Protein AF-A0A9P1GCB0-F1 (afdb_monomer_lite)

Structure (mmCIF, N/CA/C/O backbone):
data_AF-A0A9P1GCB0-F1
#
_entry.id   AF-A0A9P1GCB0-F1
#
loop_
_atom_site.group_PDB
_atom_site.id
_atom_site.type_symbol
_atom_site.label_atom_id
_atom_site.label_alt_id
_atom_site.label_comp_id
_atom_site.label_asym_id
_atom_site.label_entity_id
_atom_site.label_seq_id
_atom_site.pdbx_PDB_ins_code
_atom_site.Cartn_x
_atom_site.Cartn_y
_atom_site.Cartn_z
_atom_site.occupancy
_atom_site.B_iso_or_equiv
_atom_site.auth_seq_id
_atom_site.auth_comp_id
_atom_site.auth_asym_id
_atom_site.auth_atom_id
_atom_site.pdbx_PDB_model_num
ATOM 1 N N . MET A 1 1 ? 26.411 -19.007 2.432 1.00 37.69 1 MET A N 1
ATOM 2 C CA . MET A 1 1 ? 26.582 -17.543 2.508 1.00 37.69 1 MET A CA 1
ATOM 3 C C . MET A 1 1 ? 25.201 -16.943 2.329 1.00 37.69 1 MET A C 1
ATOM 5 O O . MET A 1 1 ? 24.709 -16.962 1.215 1.00 37.69 1 MET A O 1
ATOM 9 N N . GLY A 1 2 ? 24.524 -16.569 3.416 1.00 42.19 2 GLY A N 1
ATOM 10 C CA . GLY A 1 2 ? 23.229 -15.890 3.336 1.00 42.19 2 GLY A CA 1
ATOM 11 C C . GLY A 1 2 ? 23.499 -14.405 3.192 1.00 42.19 2 GLY A C 1
ATOM 12 O O . GLY A 1 2 ? 23.818 -13.761 4.188 1.00 42.19 2 GLY A O 1
ATOM 13 N N . GLN A 1 3 ? 23.506 -13.898 1.961 1.00 43.88 3 GLN A N 1
ATOM 14 C CA . GLN A 1 3 ? 23.474 -12.455 1.767 1.00 43.88 3 GLN A CA 1
ATOM 15 C C . GLN A 1 3 ? 22.102 -11.966 2.222 1.00 43.88 3 GLN A C 1
ATOM 17 O O . GLN A 1 3 ? 21.088 -12.622 2.002 1.00 43.88 3 GLN A O 1
ATOM 22 N N . ASP A 1 4 ? 22.105 -10.854 2.942 1.00 48.75 4 ASP A N 1
ATOM 23 C CA . ASP A 1 4 ? 20.904 -10.166 3.378 1.00 48.75 4 ASP A CA 1
ATOM 24 C C . ASP A 1 4 ? 20.192 -9.666 2.106 1.00 48.75 4 ASP A C 1
ATOM 26 O O . ASP A 1 4 ? 20.560 -8.632 1.554 1.00 48.75 4 ASP A O 1
ATOM 30 N N . HIS A 1 5 ? 19.255 -10.456 1.561 1.00 55.16 5 HIS A N 1
ATOM 31 C CA . HIS A 1 5 ? 18.498 -10.165 0.325 1.00 55.16 5 HIS A CA 1
ATOM 32 C C . HIS A 1 5 ? 17.429 -9.085 0.559 1.00 55.16 5 HIS A C 1
ATOM 34 O O . HIS A 1 5 ? 16.296 -9.168 0.086 1.00 55.16 5 HIS A O 1
ATOM 40 N N . SER A 1 6 ? 17.781 -8.085 1.359 1.00 74.12 6 SER A N 1
ATOM 41 C CA . SER A 1 6 ? 16.930 -6.963 1.700 1.00 74.12 6 SER A CA 1
ATOM 42 C C . SER A 1 6 ? 16.944 -5.960 0.544 1.00 74.12 6 SER A C 1
ATOM 44 O O . SER A 1 6 ? 18.000 -5.556 0.055 1.00 74.12 6 SER A O 1
ATOM 46 N N . ILE A 1 7 ? 15.761 -5.547 0.088 1.00 83.06 7 ILE A N 1
ATOM 47 C CA . ILE A 1 7 ? 15.629 -4.556 -0.984 1.00 83.06 7 ILE A CA 1
ATOM 48 C C . ILE A 1 7 ? 16.125 -3.201 -0.461 1.00 83.06 7 ILE A C 1
ATOM 50 O O . ILE A 1 7 ? 15.473 -2.546 0.352 1.00 83.06 7 ILE A O 1
ATOM 54 N N . HIS A 1 8 ? 17.290 -2.781 -0.944 1.00 88.25 8 HIS A N 1
ATOM 55 C CA . HIS A 1 8 ? 17.895 -1.481 -0.654 1.00 88.25 8 HIS A CA 1
ATOM 56 C C . HIS A 1 8 ? 17.240 -0.371 -1.484 1.00 88.25 8 HIS A C 1
ATOM 58 O O . HIS A 1 8 ? 17.757 0.018 -2.532 1.00 88.25 8 HIS A O 1
ATOM 64 N N . ILE A 1 9 ? 16.089 0.130 -1.033 1.00 87.75 9 ILE A N 1
ATOM 65 C CA . ILE A 1 9 ? 15.296 1.163 -1.728 1.00 87.75 9 ILE A CA 1
ATOM 66 C C . ILE A 1 9 ? 16.106 2.442 -2.005 1.00 87.75 9 ILE A C 1
ATOM 68 O O . ILE A 1 9 ? 15.840 3.155 -2.971 1.00 87.75 9 ILE A O 1
ATOM 72 N N . GLU A 1 10 ? 17.144 2.725 -1.216 1.00 89.00 10 GLU A N 1
ATOM 73 C CA . GLU A 1 10 ? 18.074 3.836 -1.439 1.00 89.00 10 GLU A CA 1
ATOM 74 C C . GLU A 1 10 ? 18.854 3.747 -2.760 1.00 89.00 10 GLU A C 1
ATOM 76 O O . GLU A 1 10 ? 19.409 4.755 -3.206 1.00 89.00 10 GLU A O 1
ATOM 81 N N . ARG A 1 11 ? 18.895 2.562 -3.383 1.00 89.69 11 ARG A N 1
ATOM 82 C CA . ARG A 1 11 ? 19.520 2.320 -4.690 1.00 89.69 11 ARG A CA 1
ATOM 83 C C . ARG A 1 11 ? 18.559 2.494 -5.868 1.00 89.69 11 ARG A C 1
ATOM 85 O O . ARG A 1 11 ? 19.034 2.524 -6.999 1.00 89.69 11 ARG A O 1
ATOM 92 N N . CYS A 1 12 ? 17.256 2.632 -5.616 1.00 91.94 12 CYS A N 1
ATOM 93 C CA . CYS A 1 12 ? 16.275 2.979 -6.644 1.00 91.94 12 CYS A CA 1
ATOM 94 C C . CYS A 1 12 ? 16.358 4.468 -7.028 1.00 91.94 12 CYS A C 1
ATOM 96 O O . CYS A 1 12 ? 16.965 5.277 -6.314 1.00 91.94 12 CYS A O 1
ATOM 98 N N . SER A 1 13 ? 15.708 4.859 -8.122 1.00 93.69 13 SER A N 1
ATOM 99 C CA . SER A 1 13 ? 15.587 6.247 -8.564 1.00 93.69 13 SER A CA 1
ATOM 100 C C . SER A 1 13 ? 14.917 7.143 -7.516 1.00 93.69 13 SER A C 1
ATOM 102 O O . SER A 1 13 ? 14.171 6.705 -6.636 1.00 93.69 13 SER A O 1
ATOM 104 N N . ARG A 1 14 ? 15.190 8.452 -7.591 1.00 94.38 14 ARG A N 1
ATOM 105 C CA . ARG A 1 14 ? 14.611 9.429 -6.655 1.00 94.38 14 ARG A CA 1
ATOM 106 C C . ARG A 1 14 ? 13.098 9.543 -6.778 1.00 94.38 14 ARG A C 1
ATOM 108 O O . ARG A 1 14 ? 12.448 9.781 -5.763 1.00 94.38 14 ARG A O 1
ATOM 115 N N . ASP A 1 15 ? 12.565 9.393 -7.982 1.00 90.75 15 ASP A N 1
ATOM 116 C CA . ASP A 1 15 ? 11.126 9.475 -8.217 1.00 90.75 15 ASP A CA 1
ATOM 117 C C . ASP A 1 15 ? 10.431 8.238 -7.647 1.00 90.75 15 ASP A C 1
ATOM 119 O O . ASP A 1 15 ? 9.517 8.386 -6.838 1.00 90.75 15 ASP A O 1
ATOM 123 N N . PHE A 1 16 ? 10.990 7.046 -7.875 1.00 93.00 16 PHE A N 1
ATOM 124 C CA . PHE A 1 16 ? 10.525 5.828 -7.216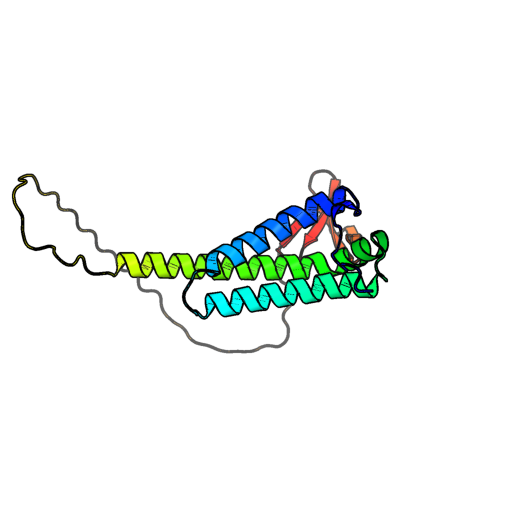 1.00 93.00 16 PHE A CA 1
ATOM 125 C C . PHE A 1 16 ? 10.537 5.946 -5.685 1.00 93.00 16 PHE A C 1
ATOM 127 O O . PHE A 1 16 ? 9.551 5.645 -5.015 1.00 93.00 16 PHE A O 1
ATOM 134 N N . GLN A 1 17 ? 11.634 6.441 -5.097 1.00 92.88 17 GLN A N 1
ATOM 135 C CA . GLN A 1 17 ? 11.729 6.639 -3.644 1.00 92.88 17 GLN A CA 1
ATOM 136 C C . GLN A 1 17 ? 10.621 7.560 -3.103 1.00 92.88 17 GLN A C 1
ATOM 138 O O . GLN A 1 17 ? 10.116 7.330 -1.999 1.00 92.88 17 GLN A O 1
ATOM 143 N N . ARG A 1 18 ? 10.250 8.606 -3.855 1.00 92.62 18 ARG A N 1
ATOM 144 C CA . ARG A 1 18 ? 9.202 9.564 -3.466 1.00 92.62 18 ARG A CA 1
ATOM 145 C C . ARG A 1 18 ? 7.817 8.935 -3.440 1.00 92.62 18 ARG A C 1
ATOM 147 O O . ARG A 1 18 ? 7.011 9.352 -2.613 1.00 92.62 18 ARG A O 1
ATOM 154 N N . GLU A 1 19 ? 7.558 7.954 -4.292 1.00 91.00 19 GLU A N 1
ATOM 155 C CA . GLU A 1 19 ? 6.272 7.255 -4.357 1.00 91.00 19 GLU A CA 1
ATOM 156 C C . GLU A 1 19 ? 6.220 6.076 -3.382 1.00 91.00 19 GLU A C 1
ATOM 158 O O . GLU A 1 19 ? 5.285 5.941 -2.593 1.00 91.00 19 GLU A O 1
ATOM 163 N N . PHE A 1 20 ? 7.283 5.275 -3.338 1.00 92.88 20 PHE A N 1
ATOM 164 C CA . PHE A 1 20 ? 7.349 4.071 -2.518 1.00 92.88 20 PHE A CA 1
ATOM 165 C C . PHE A 1 20 ? 7.339 4.367 -1.010 1.00 92.88 20 PHE A C 1
ATOM 167 O O . PHE A 1 20 ? 6.689 3.667 -0.226 1.00 92.88 20 PHE A O 1
ATOM 174 N N . HIS A 1 21 ? 8.055 5.408 -0.567 1.00 93.25 21 HIS A N 1
ATOM 175 C CA . HIS A 1 21 ? 8.218 5.686 0.863 1.00 93.25 21 HIS A CA 1
ATOM 176 C C . HIS A 1 21 ? 6.896 6.058 1.569 1.00 93.25 21 HIS A C 1
ATOM 178 O O . HIS A 1 21 ? 6.603 5.467 2.615 1.00 93.25 21 HIS A O 1
ATOM 184 N N . PRO A 1 22 ? 6.056 6.975 1.041 1.00 95.00 22 PRO A N 1
ATOM 185 C CA . PRO A 1 22 ? 4.727 7.233 1.596 1.00 95.00 22 PRO A CA 1
ATOM 186 C C . PRO A 1 22 ? 3.844 5.983 1.682 1.00 95.00 22 PRO A C 1
ATOM 188 O O . PRO A 1 22 ? 3.178 5.788 2.701 1.00 95.00 22 PRO A O 1
ATOM 191 N N . LEU A 1 23 ? 3.874 5.114 0.666 1.00 95.06 23 LEU A N 1
ATOM 192 C CA . LEU A 1 23 ? 3.094 3.873 0.654 1.00 95.06 23 LEU A CA 1
ATOM 193 C C . LEU A 1 23 ? 3.519 2.935 1.783 1.00 95.06 23 LEU A C 1
ATOM 195 O O . LEU A 1 23 ? 2.693 2.506 2.593 1.00 95.06 23 LEU A O 1
ATOM 199 N N . MET A 1 24 ? 4.822 2.684 1.921 1.00 95.75 24 MET A N 1
ATOM 200 C CA . MET A 1 24 ? 5.319 1.838 3.008 1.00 95.75 24 MET A CA 1
ATOM 201 C C . MET A 1 24 ? 5.060 2.446 4.387 1.00 95.75 24 MET A C 1
ATOM 203 O O . MET A 1 24 ? 4.807 1.708 5.344 1.00 95.75 24 MET A O 1
ATOM 207 N N . LEU A 1 25 ? 5.076 3.776 4.511 1.00 96.31 25 LEU A N 1
ATOM 208 C CA . LEU A 1 25 ? 4.727 4.451 5.758 1.00 96.31 25 LEU A CA 1
ATOM 209 C C . LEU A 1 25 ? 3.256 4.224 6.136 1.00 96.31 25 LEU A C 1
ATOM 211 O O . LEU A 1 25 ? 2.985 3.878 7.291 1.00 96.31 25 LEU A O 1
ATOM 215 N N . LYS A 1 26 ? 2.323 4.368 5.186 1.00 97.19 26 LYS A N 1
ATOM 216 C CA . LYS A 1 26 ? 0.892 4.085 5.400 1.00 97.19 26 LYS A CA 1
ATOM 217 C C . LYS A 1 26 ? 0.668 2.631 5.803 1.00 97.19 26 LYS A C 1
ATOM 219 O O . LYS A 1 26 ? 0.102 2.372 6.866 1.00 97.19 26 LYS A O 1
ATOM 224 N N . LYS A 1 27 ? 1.240 1.692 5.039 1.00 97.44 27 LYS A N 1
ATOM 225 C CA . LYS A 1 27 ? 1.213 0.253 5.342 1.00 97.44 27 LYS A CA 1
ATOM 226 C C . LYS A 1 27 ? 1.668 -0.028 6.777 1.00 97.44 27 LYS A C 1
ATOM 228 O O . LYS A 1 27 ? 0.950 -0.639 7.567 1.00 97.44 27 LYS A O 1
ATOM 233 N N . ASN A 1 28 ? 2.852 0.463 7.149 1.00 96.94 28 ASN A N 1
ATOM 234 C CA . ASN A 1 28 ? 3.424 0.243 8.478 1.00 96.94 28 ASN A CA 1
ATOM 235 C C . ASN A 1 28 ? 2.595 0.904 9.589 1.00 96.94 28 ASN A C 1
ATOM 237 O O . ASN A 1 28 ? 2.513 0.370 10.697 1.00 96.94 28 ASN A O 1
ATOM 241 N N . THR A 1 29 ? 1.969 2.047 9.309 1.00 97.25 29 THR A N 1
ATOM 242 C CA . THR A 1 29 ? 1.065 2.726 10.247 1.00 97.25 29 THR A CA 1
ATOM 243 C C . THR A 1 29 ? -0.180 1.885 10.518 1.00 97.25 29 THR A C 1
ATOM 245 O O . THR A 1 29 ? -0.528 1.687 11.685 1.00 97.25 29 THR A O 1
ATOM 248 N N . ALA A 1 30 ? -0.798 1.317 9.478 1.00 96.19 30 ALA A N 1
ATOM 249 C CA . ALA A 1 30 ? -1.947 0.427 9.619 1.00 96.19 30 ALA A CA 1
ATOM 250 C C . ALA A 1 30 ? -1.595 -0.852 10.402 1.00 96.19 30 ALA A C 1
ATOM 252 O O . ALA A 1 30 ? -2.284 -1.194 11.365 1.00 96.19 30 ALA A O 1
ATOM 253 N N . VAL A 1 31 ? -0.463 -1.500 10.093 1.00 97.44 31 VAL A N 1
ATOM 254 C CA . VAL A 1 31 ? 0.010 -2.681 10.847 1.00 97.44 31 VAL A CA 1
ATOM 255 C C . VAL A 1 31 ? 0.243 -2.345 12.323 1.00 97.44 31 VAL A C 1
ATOM 257 O O . VAL A 1 31 ? -0.209 -3.071 13.211 1.00 97.44 31 VAL A O 1
ATOM 260 N N . ARG A 1 32 ? 0.907 -1.220 12.622 1.00 96.56 32 ARG A N 1
ATOM 261 C CA . ARG A 1 32 ? 1.140 -0.781 14.010 1.00 96.56 32 ARG A CA 1
ATOM 262 C C . ARG A 1 32 ? -0.162 -0.520 14.762 1.00 96.56 32 ARG A C 1
ATOM 264 O O . ARG A 1 32 ? -0.235 -0.833 15.949 1.00 96.56 32 ARG A O 1
ATOM 271 N N . ALA A 1 33 ? -1.186 0.006 14.090 1.00 94.94 33 ALA A N 1
ATOM 272 C CA . ALA A 1 33 ? -2.485 0.290 14.699 1.00 94.94 33 ALA A CA 1
ATOM 273 C C . ALA A 1 33 ? -3.213 -0.972 15.199 1.00 94.94 33 ALA A C 1
ATOM 275 O O . ALA A 1 33 ? -4.023 -0.874 16.125 1.00 94.94 33 ALA A O 1
ATOM 276 N N . VAL A 1 34 ? -2.919 -2.143 14.622 1.00 95.62 34 VAL A N 1
ATOM 277 C CA . VAL A 1 34 ? -3.514 -3.431 15.023 1.00 95.62 34 VAL A CA 1
ATOM 278 C C . VAL A 1 34 ? -2.564 -4.336 15.810 1.00 95.62 34 VAL A C 1
ATOM 280 O O . VAL A 1 34 ? -3.017 -5.281 16.453 1.00 95.62 34 VAL A O 1
ATOM 283 N N . TRP A 1 35 ? -1.258 -4.053 15.815 1.00 93.69 35 TRP A N 1
ATOM 284 C CA . TRP A 1 35 ? -0.227 -4.951 16.352 1.00 93.69 35 TRP A CA 1
ATOM 285 C C . TRP A 1 35 ? -0.476 -5.386 17.803 1.00 93.69 35 TRP A C 1
ATOM 287 O O . TRP A 1 35 ? -0.517 -6.583 18.100 1.00 93.69 35 TRP A O 1
ATOM 297 N N . ASN A 1 36 ? -0.721 -4.419 18.690 1.00 89.88 36 ASN A N 1
ATOM 298 C CA . ASN A 1 36 ? -0.935 -4.658 20.123 1.00 89.88 36 ASN A CA 1
ATOM 299 C C . ASN A 1 36 ? -2.384 -5.006 20.479 1.00 89.88 36 ASN A C 1
ATOM 301 O O . ASN A 1 36 ? -2.719 -5.124 21.657 1.00 89.88 36 ASN A O 1
ATOM 305 N N . ARG A 1 37 ? -3.264 -5.145 19.484 1.00 86.50 37 ARG A N 1
ATOM 306 C CA . ARG A 1 37 ? -4.660 -5.481 19.741 1.00 86.50 37 ARG A CA 1
ATOM 307 C C . ARG A 1 37 ? -4.806 -6.985 20.002 1.00 86.50 37 ARG A C 1
ATOM 309 O O . ARG A 1 37 ? -4.037 -7.782 19.440 1.00 86.50 37 ARG A O 1
ATOM 316 N N . PRO A 1 38 ? -5.788 -7.383 20.837 1.00 86.12 38 PRO A N 1
ATOM 317 C CA . PRO A 1 38 ? -6.203 -8.777 20.949 1.00 86.12 38 PRO A CA 1
ATOM 318 C C . PRO A 1 38 ? -6.503 -9.348 19.564 1.00 86.12 38 PRO A C 1
ATOM 320 O O . PRO A 1 38 ? -6.768 -8.588 18.634 1.00 86.12 38 PRO A O 1
ATOM 323 N N . ASN A 1 39 ? -6.450 -10.672 19.423 1.00 80.56 39 ASN A N 1
ATOM 324 C CA . ASN A 1 39 ? -6.628 -11.344 18.140 1.00 80.56 39 ASN A CA 1
ATOM 325 C C . ASN A 1 39 ? -8.050 -11.132 17.582 1.00 80.56 39 ASN A C 1
ATOM 327 O O . ASN A 1 39 ? -8.954 -11.923 17.836 1.00 80.56 39 ASN A O 1
ATOM 331 N N . SER A 1 40 ? -8.248 -10.010 16.893 1.00 89.69 40 SER A N 1
ATOM 332 C CA . SER A 1 40 ? -9.499 -9.583 16.282 1.00 89.69 40 SER A CA 1
ATOM 333 C C . SER A 1 40 ? -9.484 -9.893 14.792 1.00 89.69 40 SER A C 1
ATOM 335 O O . SER A 1 40 ? -8.416 -9.983 14.185 1.00 89.69 40 SER A O 1
ATOM 337 N N . GLN A 1 41 ? -10.670 -9.987 14.188 1.00 93.44 41 GLN A N 1
ATOM 338 C CA . GLN A 1 41 ? -10.787 -10.168 12.741 1.00 93.44 41 GLN A CA 1
ATOM 339 C C . GLN A 1 41 ? -10.009 -9.082 11.982 1.00 93.44 41 GLN A C 1
ATOM 341 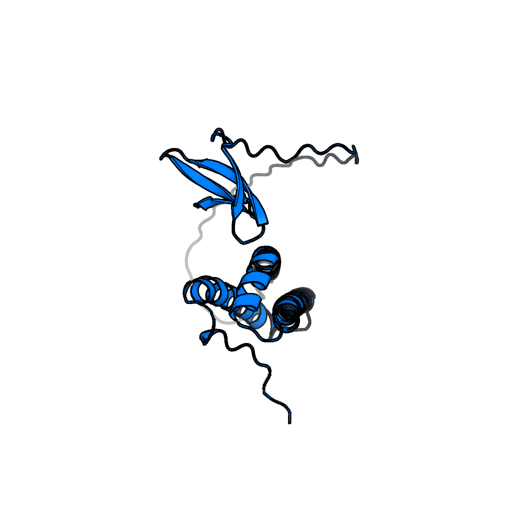O O . GLN A 1 41 ? -9.168 -9.408 11.160 1.00 93.44 41 GLN A O 1
ATOM 346 N N . THR A 1 42 ? -10.142 -7.811 12.382 1.00 93.94 42 THR A N 1
ATOM 347 C CA . THR A 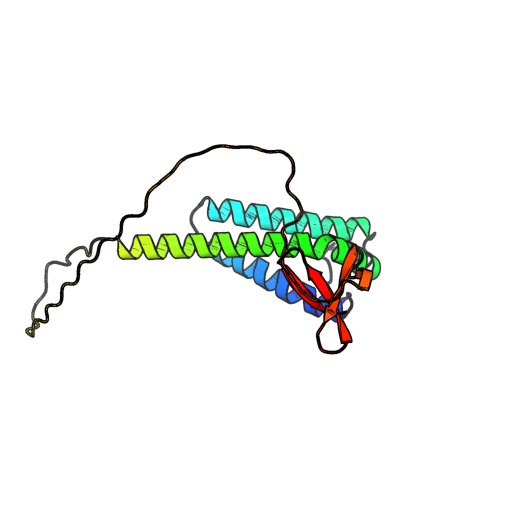1 42 ? -9.390 -6.694 11.785 1.00 93.94 42 THR A CA 1
ATOM 348 C C . THR A 1 42 ? -7.875 -6.899 11.822 1.00 93.94 42 THR A C 1
ATOM 350 O O . THR A 1 42 ? -7.183 -6.551 10.871 1.00 93.94 42 THR A O 1
ATOM 353 N N . LYS A 1 43 ? -7.327 -7.450 12.915 1.00 95.56 43 LYS A N 1
ATOM 354 C CA . LYS A 1 43 ? -5.890 -7.739 12.993 1.00 95.56 43 LYS A CA 1
ATOM 355 C C . LYS A 1 43 ? -5.493 -8.808 11.977 1.00 95.56 43 LYS A C 1
ATOM 357 O O . LYS A 1 43 ? -4.454 -8.657 11.346 1.00 95.56 43 LYS A O 1
ATOM 362 N N . MET A 1 44 ? -6.302 -9.855 11.826 1.00 96.25 44 MET A N 1
ATOM 363 C CA . MET A 1 44 ? -6.060 -10.908 10.839 1.00 96.25 44 MET A CA 1
ATOM 364 C C . MET A 1 44 ? -6.122 -10.352 9.414 1.00 96.25 44 MET A C 1
ATOM 366 O O . MET A 1 44 ? -5.163 -10.541 8.673 1.00 96.25 44 MET A O 1
ATOM 370 N N . ASP A 1 45 ? -7.160 -9.576 9.091 1.00 96.12 45 ASP A N 1
ATOM 371 C CA . ASP A 1 45 ? -7.354 -8.974 7.765 1.00 96.12 45 ASP A CA 1
ATOM 372 C C . ASP A 1 45 ? -6.171 -8.059 7.385 1.00 96.12 45 ASP A C 1
ATOM 374 O O . ASP A 1 45 ? -5.585 -8.174 6.310 1.00 96.12 45 ASP A O 1
ATOM 378 N N . VAL A 1 46 ? -5.742 -7.182 8.302 1.00 97.38 46 VAL A N 1
ATOM 379 C CA . VAL A 1 46 ? -4.610 -6.266 8.067 1.00 97.38 46 VAL A CA 1
ATOM 380 C C . VAL A 1 46 ? -3.284 -7.020 7.913 1.00 97.38 46 VAL A C 1
ATOM 382 O O . VAL A 1 46 ? -2.433 -6.615 7.119 1.00 97.38 46 VAL A O 1
ATOM 385 N N . LEU A 1 47 ? -3.070 -8.105 8.665 1.00 96.44 47 LEU A N 1
ATOM 386 C CA . LEU A 1 47 ? -1.853 -8.915 8.544 1.00 96.44 47 LEU A CA 1
ATOM 387 C C . LEU A 1 47 ? -1.832 -9.747 7.257 1.00 96.44 47 LEU A C 1
ATOM 389 O O . LEU A 1 47 ? -0.753 -9.930 6.690 1.00 96.44 47 LEU A O 1
ATOM 393 N N . GLU A 1 48 ? -2.989 -10.215 6.792 1.00 97.38 48 GLU A N 1
ATOM 394 C CA . GLU A 1 48 ? -3.142 -10.897 5.506 1.00 97.38 48 GLU A CA 1
ATOM 395 C C . GLU A 1 48 ? -2.817 -9.952 4.344 1.00 97.38 48 GLU A C 1
ATOM 397 O O . GLU A 1 48 ? -1.904 -10.243 3.572 1.00 97.38 48 GLU A O 1
ATOM 402 N N . LEU A 1 49 ? -3.423 -8.761 4.310 1.00 97.94 49 LEU A N 1
ATOM 403 C CA . LEU A 1 49 ? -3.114 -7.729 3.311 1.00 97.94 49 LEU A CA 1
ATOM 404 C C . LEU A 1 49 ? -1.632 -7.323 3.332 1.00 97.94 49 LEU A C 1
ATOM 406 O O . LEU A 1 49 ? -0.997 -7.182 2.287 1.00 97.94 49 LEU A O 1
ATOM 410 N N . ASN A 1 50 ? -1.030 -7.190 4.519 1.00 97.81 50 ASN A N 1
ATOM 411 C CA . ASN A 1 50 ? 0.403 -6.912 4.634 1.00 97.81 50 ASN A CA 1
ATOM 412 C C . ASN A 1 50 ? 1.272 -8.051 4.068 1.00 97.81 50 ASN A C 1
ATOM 414 O O . ASN A 1 50 ? 2.335 -7.776 3.505 1.00 97.81 50 ASN A O 1
ATOM 418 N N . ARG A 1 51 ? 0.844 -9.315 4.206 1.00 97.62 51 ARG A N 1
ATOM 419 C CA . ARG A 1 51 ? 1.525 -10.458 3.581 1.00 97.62 51 ARG A CA 1
ATOM 420 C C . ARG A 1 51 ? 1.429 -10.374 2.063 1.00 97.62 51 ARG A C 1
ATOM 422 O O . ARG A 1 51 ? 2.456 -10.476 1.405 1.00 97.62 51 ARG A O 1
ATOM 429 N N . GLU A 1 52 ? 0.243 -10.114 1.523 1.00 97.75 52 GLU A N 1
ATOM 430 C CA . GLU A 1 52 ? 0.038 -9.976 0.077 1.00 97.75 52 GLU A CA 1
ATOM 431 C C . GLU A 1 52 ? 0.883 -8.848 -0.528 1.00 97.75 52 GLU A C 1
ATOM 433 O O . GLU A 1 52 ? 1.497 -9.031 -1.577 1.00 97.75 52 GLU A O 1
ATOM 438 N N . ILE A 1 53 ? 0.985 -7.699 0.150 1.00 97.12 53 ILE A N 1
ATOM 439 C CA . ILE A 1 53 ? 1.864 -6.600 -0.278 1.00 97.12 53 ILE A CA 1
ATOM 440 C C . ILE A 1 53 ? 3.332 -7.050 -0.305 1.00 97.12 53 ILE A C 1
ATOM 442 O O . ILE A 1 53 ? 4.054 -6.738 -1.253 1.00 97.12 53 ILE A O 1
ATOM 446 N N . HIS A 1 54 ? 3.795 -7.784 0.713 1.00 96.19 54 HIS A N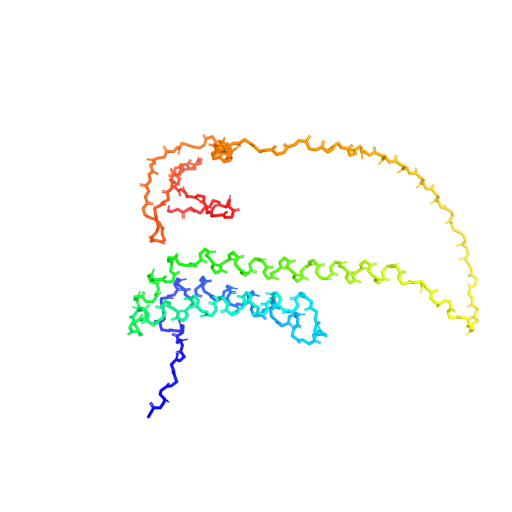 1
ATOM 447 C CA . HIS A 1 54 ? 5.153 -8.335 0.707 1.00 96.19 54 HIS A CA 1
ATOM 448 C C . HIS A 1 54 ? 5.364 -9.344 -0.423 1.00 96.19 54 HIS A C 1
ATOM 450 O O . HIS A 1 54 ? 6.409 -9.299 -1.069 1.00 96.19 54 HIS A O 1
ATOM 456 N N . ASP A 1 55 ? 4.392 -10.215 -0.684 1.00 96.06 55 ASP A N 1
ATOM 457 C CA . ASP A 1 55 ? 4.465 -11.210 -1.754 1.00 96.06 55 ASP A CA 1
ATOM 458 C C . ASP A 1 55 ? 4.552 -10.528 -3.134 1.00 96.06 55 ASP A C 1
ATOM 460 O O . ASP A 1 55 ? 5.364 -10.933 -3.967 1.00 96.06 55 ASP A O 1
ATOM 464 N N . LEU A 1 56 ? 3.808 -9.434 -3.353 1.00 96.25 56 LEU A N 1
ATOM 465 C CA . LEU A 1 56 ? 3.892 -8.616 -4.571 1.00 96.25 56 LEU A CA 1
ATOM 466 C C . LEU A 1 56 ? 5.269 -7.958 -4.737 1.00 96.25 56 LEU A C 1
ATOM 468 O O . LEU A 1 56 ? 5.909 -8.122 -5.777 1.00 96.25 56 LEU A O 1
ATOM 472 N N . ILE A 1 57 ? 5.749 -7.255 -3.704 1.00 95.19 57 ILE A N 1
ATOM 473 C CA . ILE A 1 57 ? 7.047 -6.558 -3.730 1.00 95.19 57 ILE A CA 1
ATOM 474 C C . ILE A 1 57 ? 8.190 -7.551 -3.966 1.00 95.19 57 ILE A C 1
ATOM 476 O O . ILE A 1 57 ? 9.019 -7.352 -4.856 1.00 95.19 57 ILE A O 1
ATOM 480 N N . ASN A 1 58 ? 8.215 -8.644 -3.201 1.00 94.12 58 ASN A N 1
ATOM 481 C CA . ASN A 1 58 ? 9.239 -9.676 -3.334 1.00 94.12 58 ASN A CA 1
ATOM 482 C C . ASN A 1 58 ? 9.135 -10.384 -4.687 1.00 94.12 58 ASN A C 1
ATOM 484 O O . ASN A 1 58 ? 10.154 -10.691 -5.299 1.00 94.12 58 ASN A O 1
ATOM 488 N N . GLY A 1 59 ? 7.921 -10.609 -5.193 1.00 94.75 59 GLY A N 1
ATOM 489 C CA . GLY A 1 59 ? 7.702 -11.155 -6.528 1.00 94.75 59 GLY A CA 1
ATOM 490 C C . GLY A 1 59 ? 8.295 -10.276 -7.632 1.00 94.75 59 GLY A C 1
ATOM 491 O O . GLY A 1 59 ? 8.848 -10.801 -8.598 1.00 94.75 59 GLY A O 1
ATOM 492 N N . CYS A 1 60 ? 8.227 -8.949 -7.506 1.00 95.19 60 CYS A N 1
ATOM 493 C CA . CYS A 1 60 ? 8.910 -8.033 -8.426 1.00 95.19 60 CYS A CA 1
ATOM 494 C C . CYS A 1 60 ? 10.432 -8.098 -8.272 1.00 95.19 60 CYS A C 1
ATOM 496 O O . CYS A 1 60 ? 11.129 -8.198 -9.277 1.00 95.19 60 CYS A O 1
ATOM 498 N N . TRP A 1 61 ? 10.944 -8.129 -7.039 1.00 94.81 61 TRP A N 1
ATOM 499 C CA . TRP A 1 61 ? 12.384 -8.224 -6.775 1.00 94.81 61 TRP A CA 1
ATOM 500 C C . TRP A 1 61 ? 13.021 -9.501 -7.338 1.00 94.81 61 TRP A C 1
ATOM 502 O O . TRP A 1 61 ? 14.057 -9.458 -7.998 1.00 94.81 61 TRP A O 1
ATOM 512 N N . TRP A 1 62 ? 12.378 -10.652 -7.144 1.00 93.56 62 TRP A N 1
ATOM 513 C CA . TRP A 1 62 ? 12.897 -11.913 -7.674 1.00 93.56 62 TRP A CA 1
ATOM 514 C C . TRP A 1 62 ? 12.842 -11.967 -9.199 1.00 93.56 62 TRP A C 1
ATOM 516 O O . TRP A 1 62 ? 13.779 -12.449 -9.835 1.00 93.56 62 TRP A O 1
ATOM 526 N N . ARG A 1 63 ? 11.767 -11.448 -9.805 1.00 94.38 63 ARG A N 1
ATOM 527 C CA . ARG A 1 63 ? 11.632 -11.393 -11.269 1.00 94.38 63 ARG A CA 1
ATOM 528 C C . ARG A 1 63 ? 12.599 -10.410 -11.916 1.00 94.38 63 ARG A C 1
ATOM 530 O O . ARG A 1 63 ? 12.997 -10.646 -13.051 1.00 94.38 63 ARG A O 1
ATOM 537 N N . SER A 1 64 ? 13.012 -9.368 -11.198 1.00 94.19 64 SER A N 1
ATOM 538 C CA . SER A 1 64 ? 14.009 -8.419 -11.690 1.00 94.19 64 SER A CA 1
ATOM 539 C C . SER A 1 64 ? 15.432 -8.983 -11.701 1.00 94.19 64 SER A C 1
ATOM 541 O O . SER A 1 64 ? 16.350 -8.320 -12.180 1.00 94.19 64 SER A O 1
ATOM 543 N N . GLY A 1 65 ? 15.646 -10.188 -11.155 1.00 93.00 65 GLY A N 1
ATOM 544 C CA . GLY A 1 65 ? 16.983 -10.747 -10.981 1.00 93.00 65 GLY A CA 1
ATOM 545 C C . GLY A 1 65 ? 17.839 -9.897 -10.043 1.00 93.00 65 GLY A C 1
ATOM 546 O O . GLY A 1 65 ? 19.031 -9.736 -10.296 1.00 93.00 65 GLY A O 1
ATOM 547 N N . GLU A 1 66 ? 17.222 -9.310 -9.009 1.00 91.75 66 GLU A N 1
ATOM 548 C CA . GLU A 1 66 ? 17.871 -8.399 -8.055 1.00 91.75 66 GLU A CA 1
ATOM 549 C C . GLU A 1 66 ? 18.447 -7.121 -8.704 1.00 91.75 66 GLU A C 1
ATOM 551 O O . GLU A 1 66 ? 19.349 -6.466 -8.173 1.00 91.75 66 GLU A O 1
ATOM 556 N N . ASN A 1 67 ? 17.921 -6.737 -9.871 1.00 94.19 67 ASN A N 1
ATOM 557 C CA . ASN A 1 67 ? 18.261 -5.492 -10.549 1.00 94.19 67 ASN A CA 1
ATOM 558 C C . ASN A 1 67 ? 17.284 -4.378 -10.142 1.00 94.19 67 ASN A C 1
ATOM 560 O O . ASN A 1 67 ? 16.072 -4.551 -10.256 1.00 94.19 67 ASN A O 1
ATOM 564 N N . TYR A 1 68 ? 17.804 -3.230 -9.691 1.00 93.06 68 TYR A N 1
ATOM 565 C CA . TYR A 1 68 ? 16.981 -2.107 -9.217 1.00 93.06 68 TYR A CA 1
ATOM 566 C C . TYR A 1 68 ? 16.163 -1.442 -10.325 1.00 93.06 68 TYR A C 1
ATOM 568 O O . TYR A 1 68 ? 14.995 -1.152 -10.109 1.00 93.06 68 TYR A O 1
ATOM 576 N N . VAL A 1 69 ? 16.735 -1.252 -11.516 1.00 92.50 69 VAL A N 1
ATOM 577 C CA . VAL A 1 69 ? 16.028 -0.605 -12.635 1.00 92.50 69 VAL A CA 1
ATOM 578 C C . VAL A 1 69 ? 14.877 -1.486 -13.115 1.00 92.50 69 VAL A C 1
ATOM 580 O O . VAL A 1 69 ? 13.764 -1.009 -13.312 1.00 92.50 69 VAL A O 1
ATOM 583 N N . GLU A 1 70 ? 15.129 -2.788 -13.247 1.00 95.00 70 GLU A N 1
ATOM 584 C CA . GLU A 1 70 ? 14.087 -3.745 -13.628 1.00 95.00 70 GLU A CA 1
ATOM 585 C C . GLU A 1 70 ? 13.051 -3.927 -12.505 1.00 95.00 70 GLU A C 1
ATOM 587 O O . GLU A 1 70 ? 11.864 -4.087 -12.770 1.00 95.00 70 GLU A O 1
ATOM 592 N N . PHE A 1 71 ? 13.471 -3.853 -11.238 1.00 95.56 71 PHE A N 1
ATOM 593 C CA . PHE A 1 71 ? 12.555 -3.867 -10.099 1.00 95.56 71 PHE A CA 1
ATOM 594 C C . PHE A 1 71 ? 11.603 -2.673 -10.129 1.00 95.56 71 PHE A C 1
ATOM 596 O O . PHE A 1 71 ? 10.411 -2.882 -9.939 1.00 95.56 71 PHE A O 1
ATOM 603 N N . GLU A 1 72 ? 12.101 -1.460 -10.386 1.00 93.94 72 GLU A N 1
ATOM 604 C CA . GLU A 1 72 ? 11.264 -0.261 -10.522 1.00 93.94 72 GLU A CA 1
ATOM 605 C C . GLU A 1 72 ? 10.224 -0.448 -11.629 1.00 93.94 72 GLU A C 1
ATOM 607 O O . GLU A 1 72 ? 9.032 -0.305 -11.378 1.00 93.94 72 GLU A O 1
ATOM 612 N N . TYR A 1 73 ? 10.655 -0.897 -12.811 1.00 93.75 73 TYR A N 1
ATOM 613 C CA . TYR A 1 73 ? 9.755 -1.161 -13.935 1.00 93.75 73 TYR A CA 1
ATOM 614 C C . TYR A 1 73 ? 8.668 -2.200 -13.606 1.00 93.75 73 TYR A C 1
ATOM 616 O O . TYR A 1 73 ? 7.491 -2.014 -13.918 1.00 93.75 73 TYR A O 1
ATOM 624 N N . LEU A 1 74 ? 9.042 -3.303 -12.952 1.00 94.25 74 LEU A N 1
ATOM 625 C CA . LEU A 1 74 ? 8.092 -4.338 -12.539 1.00 94.25 74 LEU A CA 1
ATOM 626 C C . LEU A 1 74 ? 7.196 -3.884 -11.382 1.00 94.25 74 LEU A C 1
ATOM 628 O O . LEU A 1 74 ? 6.061 -4.351 -11.270 1.00 94.25 74 LEU A O 1
ATOM 632 N N . PHE A 1 75 ? 7.697 -3.017 -10.503 1.00 94.31 75 PHE A N 1
ATOM 633 C CA . PHE A 1 75 ? 6.926 -2.465 -9.400 1.00 94.31 75 PHE A CA 1
ATOM 634 C C . PHE A 1 75 ? 5.859 -1.493 -9.903 1.00 94.31 75 PHE A C 1
ATOM 636 O O . PHE A 1 75 ? 4.725 -1.588 -9.444 1.00 94.31 75 PHE A O 1
ATOM 643 N N . ASP A 1 76 ? 6.166 -0.656 -10.896 1.00 92.31 76 ASP A N 1
ATOM 644 C CA . ASP A 1 76 ? 5.185 0.229 -11.542 1.00 92.31 76 ASP A CA 1
ATOM 645 C C . ASP A 1 76 ? 3.974 -0.558 -12.070 1.00 92.31 76 ASP A C 1
ATOM 647 O O . ASP A 1 76 ? 2.831 -0.122 -11.960 1.00 92.31 76 ASP A O 1
ATOM 651 N N . ALA A 1 77 ? 4.184 -1.786 -12.556 1.00 92.12 77 ALA A N 1
ATOM 652 C CA . ALA A 1 77 ? 3.089 -2.641 -13.008 1.00 92.12 77 ALA A CA 1
ATOM 653 C C . ALA A 1 77 ? 2.158 -3.120 -11.872 1.00 92.12 77 ALA A C 1
ATOM 655 O O . ALA A 1 77 ? 0.995 -3.443 -12.132 1.00 92.12 77 ALA A O 1
ATOM 656 N N . VAL A 1 78 ? 2.636 -3.175 -10.626 1.00 95.19 78 VAL A N 1
ATOM 657 C CA . VAL A 1 78 ? 1.875 -3.655 -9.455 1.00 95.19 78 VAL A CA 1
ATOM 658 C C . VAL A 1 78 ? 1.586 -2.559 -8.428 1.00 95.19 78 VAL A C 1
ATOM 660 O O . VAL A 1 78 ? 1.002 -2.859 -7.388 1.00 95.19 78 VAL A O 1
ATOM 663 N N . ILE A 1 79 ? 1.976 -1.306 -8.688 1.00 95.25 79 ILE A N 1
ATOM 664 C CA . ILE A 1 79 ? 1.833 -0.217 -7.717 1.00 95.25 79 ILE A CA 1
ATOM 665 C C . ILE A 1 79 ? 0.368 -0.004 -7.335 1.00 95.25 79 ILE A C 1
ATOM 667 O O . ILE A 1 79 ? 0.073 0.030 -6.146 1.00 95.25 79 ILE A O 1
ATOM 671 N N . ASP A 1 80 ? -0.551 -0.004 -8.307 1.00 93.06 80 ASP A N 1
ATOM 672 C CA . ASP A 1 80 ? -1.994 0.117 -8.051 1.00 93.06 80 ASP A CA 1
ATOM 673 C C . ASP A 1 80 ? -2.499 -0.998 -7.117 1.00 93.06 80 ASP A C 1
ATOM 675 O O . ASP A 1 80 ? -3.223 -0.737 -6.162 1.00 93.06 80 ASP A O 1
ATOM 679 N N . ASP A 1 81 ? -2.053 -2.244 -7.321 1.00 96.38 81 ASP A N 1
ATOM 680 C CA . ASP A 1 81 ? -2.459 -3.387 -6.493 1.00 96.38 81 ASP A CA 1
ATOM 681 C C . ASP A 1 81 ? -1.930 -3.277 -5.055 1.00 96.38 81 ASP A C 1
ATOM 683 O O . ASP A 1 81 ? -2.531 -3.829 -4.125 1.00 96.38 81 ASP A O 1
ATOM 687 N N . VAL A 1 82 ? -0.776 -2.624 -4.876 1.00 96.81 82 VAL A N 1
ATOM 688 C CA . VAL A 1 82 ? -0.194 -2.314 -3.565 1.00 96.81 82 VAL A CA 1
ATOM 689 C C . VAL A 1 82 ? -0.951 -1.156 -2.916 1.00 96.81 82 VAL A C 1
ATOM 691 O O . VAL A 1 82 ? -1.284 -1.254 -1.733 1.00 96.81 82 VAL A O 1
ATOM 694 N N . GLU A 1 83 ? -1.254 -0.092 -3.664 1.00 96.88 83 GLU A N 1
ATOM 695 C CA . GLU A 1 83 ? -2.048 1.050 -3.195 1.00 96.88 83 GLU A CA 1
ATOM 696 C C . GLU A 1 83 ? -3.443 0.607 -2.735 1.00 96.88 83 GLU A C 1
ATOM 698 O O . GLU A 1 83 ? -3.836 0.921 -1.609 1.00 96.88 83 GLU A O 1
ATOM 703 N N . ASP A 1 84 ? -4.140 -0.201 -3.535 1.00 96.81 84 ASP A N 1
ATOM 704 C CA . ASP A 1 84 ? -5.476 -0.722 -3.229 1.00 96.81 84 ASP A CA 1
ATOM 705 C C . ASP A 1 84 ? -5.484 -1.556 -1.940 1.00 96.81 84 ASP A C 1
ATOM 707 O O . ASP A 1 84 ? -6.394 -1.444 -1.116 1.00 96.81 84 ASP A O 1
ATOM 711 N N . LYS A 1 85 ? -4.454 -2.380 -1.713 1.00 97.88 85 LYS A N 1
ATOM 712 C CA . LYS A 1 85 ? -4.340 -3.174 -0.475 1.00 97.88 85 LYS A CA 1
ATOM 713 C C . LYS A 1 85 ? -4.031 -2.302 0.733 1.00 97.88 85 LYS A C 1
ATOM 715 O O . LYS A 1 85 ? -4.596 -2.527 1.800 1.00 97.88 85 LYS A O 1
ATOM 720 N N . ILE A 1 86 ? -3.169 -1.295 0.583 1.00 97.88 86 ILE A N 1
ATOM 721 C CA . ILE A 1 86 ? -2.905 -0.321 1.653 1.00 97.88 86 ILE A CA 1
ATOM 722 C C . ILE A 1 86 ? -4.192 0.427 2.006 1.00 97.88 86 ILE A C 1
ATOM 724 O O . ILE A 1 86 ? -4.488 0.586 3.189 1.00 97.88 86 ILE A O 1
ATOM 728 N N . TYR A 1 87 ? -4.981 0.820 1.006 1.00 96.75 87 TYR A N 1
ATOM 729 C CA . TYR A 1 87 ? -6.274 1.463 1.218 1.00 96.75 87 TYR A CA 1
ATOM 730 C C . TYR A 1 87 ? -7.241 0.562 2.001 1.00 96.75 87 TYR A C 1
ATOM 732 O O . TYR A 1 87 ? -7.811 0.997 3.000 1.00 96.75 87 TYR A O 1
ATOM 740 N N . GLN A 1 88 ? -7.352 -0.719 1.634 1.00 96.75 88 GLN A N 1
ATOM 741 C CA . GLN A 1 88 ? -8.162 -1.695 2.378 1.00 96.75 88 GLN A CA 1
ATOM 742 C C . GLN A 1 88 ? -7.691 -1.862 3.833 1.00 96.75 88 GLN A C 1
ATOM 744 O O . GLN A 1 88 ? -8.509 -1.996 4.745 1.00 96.75 88 GLN A O 1
ATOM 749 N N . MET A 1 89 ? -6.377 -1.809 4.085 1.00 98.00 89 MET A N 1
ATOM 750 C CA . MET A 1 89 ? -5.841 -1.821 5.451 1.00 98.00 89 MET A CA 1
ATOM 751 C C . MET A 1 89 ? -6.258 -0.571 6.239 1.00 98.00 89 MET A C 1
ATOM 753 O O . MET A 1 89 ? -6.616 -0.688 7.413 1.00 98.00 89 MET A O 1
ATOM 757 N N . GLU A 1 90 ? -6.202 0.617 5.628 1.00 97.31 90 GLU A N 1
ATOM 758 C CA . GLU A 1 90 ? -6.628 1.878 6.253 1.00 97.31 90 GLU A CA 1
ATOM 759 C C . GLU A 1 90 ? -8.131 1.852 6.578 1.00 97.31 90 GLU A C 1
ATOM 761 O O . GLU A 1 90 ? -8.515 2.133 7.716 1.00 97.31 90 GLU A O 1
ATOM 766 N N . GLU A 1 91 ? -8.965 1.402 5.636 1.00 96.69 91 GLU A N 1
ATOM 767 C CA . GLU A 1 91 ? -10.413 1.256 5.824 1.00 96.69 91 GLU A CA 1
ATOM 768 C C . GLU A 1 91 ? -10.747 0.284 6.966 1.00 96.69 91 GLU A C 1
ATOM 770 O O . GLU A 1 91 ? -11.556 0.599 7.845 1.00 96.69 91 GLU A O 1
ATOM 775 N N . ALA A 1 92 ? -10.080 -0.873 7.022 1.00 95.19 92 ALA A N 1
ATOM 776 C CA . ALA A 1 92 ? -10.272 -1.846 8.095 1.00 95.19 92 ALA A CA 1
ATOM 777 C C . ALA A 1 92 ? -9.912 -1.263 9.475 1.00 95.19 92 ALA A C 1
ATOM 779 O O . ALA A 1 92 ? -10.614 -1.498 10.468 1.00 95.19 92 ALA A O 1
ATOM 780 N N . VAL A 1 93 ? -8.835 -0.473 9.547 1.00 96.19 93 VAL A N 1
ATOM 781 C CA . VAL A 1 93 ? -8.403 0.204 10.778 1.00 96.19 93 VAL A CA 1
ATOM 782 C C . VAL A 1 93 ? -9.400 1.281 11.204 1.00 96.19 93 VAL A C 1
ATOM 784 O O . VAL A 1 93 ? -9.712 1.382 12.396 1.00 96.19 93 VAL A O 1
ATOM 787 N N . ASP A 1 94 ? -9.922 2.068 10.271 1.00 95.06 94 ASP A N 1
ATOM 788 C CA . ASP A 1 94 ? -10.881 3.129 10.579 1.00 95.06 94 ASP A CA 1
ATOM 789 C C . ASP A 1 94 ? -12.252 2.569 10.968 1.00 95.06 94 ASP A C 1
ATOM 791 O O . ASP A 1 94 ? -12.823 2.998 11.976 1.00 95.06 94 ASP A O 1
ATOM 795 N N . ALA A 1 95 ? -12.729 1.525 10.286 1.00 93.69 95 ALA A N 1
ATOM 796 C CA . ALA A 1 95 ? -13.941 0.805 10.671 1.00 93.69 95 ALA A CA 1
ATOM 797 C C . ALA A 1 95 ? -13.834 0.223 12.091 1.00 93.69 95 ALA A C 1
ATOM 799 O O . ALA A 1 95 ? -14.784 0.277 12.876 1.00 93.69 95 ALA A O 1
ATOM 800 N N . MET A 1 96 ? -12.666 -0.310 12.457 1.00 93.94 96 MET A N 1
ATOM 801 C CA . MET A 1 96 ? -12.399 -0.769 13.820 1.00 93.94 96 MET A CA 1
ATOM 802 C C . MET A 1 96 ? -12.441 0.386 14.825 1.00 93.94 96 MET A C 1
ATOM 804 O O . MET A 1 96 ? -13.117 0.263 15.846 1.00 93.94 96 MET A O 1
ATOM 808 N N . ARG A 1 97 ? -11.767 1.510 14.552 1.00 93.56 97 ARG A N 1
ATOM 809 C CA . ARG A 1 97 ? -11.787 2.692 15.438 1.00 93.56 97 ARG A CA 1
ATOM 810 C C . ARG A 1 97 ? -13.204 3.212 15.661 1.00 93.56 97 ARG A C 1
ATOM 812 O O . ARG A 1 97 ? -13.539 3.605 16.776 1.00 93.56 97 ARG A O 1
ATOM 819 N N . GLU A 1 98 ? -14.040 3.190 14.629 1.00 93.38 98 GLU A N 1
ATOM 820 C CA . GLU A 1 98 ? -15.424 3.645 14.736 1.00 93.38 98 GLU A CA 1
ATOM 821 C C . GLU A 1 98 ? -16.279 2.698 15.590 1.00 93.38 98 GLU A C 1
ATOM 823 O O . GLU A 1 98 ? -17.030 3.150 16.456 1.00 93.38 98 GLU A O 1
ATOM 828 N N . ARG A 1 99 ? -16.090 1.378 15.456 1.00 91.56 99 ARG A N 1
ATOM 829 C CA . ARG A 1 99 ? -16.731 0.389 16.345 1.00 91.56 99 ARG A CA 1
ATOM 830 C C . ARG A 1 99 ? -16.347 0.608 17.809 1.00 91.56 99 ARG A C 1
ATOM 832 O O . ARG A 1 99 ? -17.203 0.498 18.683 1.00 91.56 99 ARG A O 1
ATOM 839 N N . GLU A 1 100 ? -15.091 0.945 18.084 1.00 90.44 100 GLU A N 1
ATOM 840 C CA . GLU A 1 100 ? -14.618 1.226 19.447 1.00 90.44 100 GLU A CA 1
ATOM 841 C C . GLU A 1 100 ? -15.231 2.495 20.032 1.00 90.44 100 GLU A C 1
ATOM 843 O O . GLU A 1 100 ? -15.648 2.500 21.190 1.00 90.44 100 GLU A O 1
ATOM 848 N N . ARG A 1 101 ? -15.348 3.556 19.227 1.00 91.31 101 ARG A N 1
ATOM 849 C CA . ARG A 1 101 ? -16.048 4.784 19.628 1.00 91.31 101 ARG A CA 1
ATOM 850 C C . ARG A 1 101 ? -17.522 4.514 19.917 1.00 91.31 101 ARG A C 1
ATOM 852 O O . ARG A 1 101 ? -18.023 4.945 20.953 1.00 91.31 101 ARG A O 1
ATOM 859 N N . ALA A 1 102 ? -18.198 3.754 19.056 1.00 91.56 102 ALA A N 1
ATOM 860 C CA . ALA A 1 102 ? -19.597 3.387 19.252 1.00 91.56 102 ALA A CA 1
ATOM 861 C C . ALA A 1 102 ? -19.806 2.556 20.532 1.00 91.56 102 ALA A C 1
ATOM 863 O O . ALA A 1 102 ? -20.745 2.813 21.285 1.00 91.56 102 ALA A O 1
ATOM 864 N N . GLN A 1 103 ? -18.911 1.606 20.824 1.00 89.31 103 GLN A N 1
ATOM 865 C CA . GLN A 1 103 ? -18.947 0.824 22.067 1.00 89.31 103 GLN A CA 1
ATOM 866 C C . GLN A 1 103 ? -18.682 1.688 23.305 1.00 89.31 103 GLN A C 1
ATOM 868 O O . GLN A 1 103 ? -19.356 1.521 24.320 1.00 89.31 103 GLN A O 1
ATOM 873 N N . ALA A 1 104 ? -17.750 2.641 23.222 1.00 88.81 104 ALA A N 1
ATOM 874 C CA . ALA A 1 104 ? -17.463 3.568 24.315 1.00 88.81 104 ALA A CA 1
ATOM 875 C C . ALA A 1 104 ? -18.662 4.474 24.651 1.00 88.81 104 ALA A C 1
ATOM 877 O O . ALA A 1 104 ? -18.887 4.772 25.821 1.00 88.81 104 ALA A O 1
ATOM 878 N N . LEU A 1 105 ? -19.457 4.869 23.650 1.00 89.31 105 LEU A N 1
ATOM 879 C CA . LEU A 1 105 ? -20.684 5.655 23.846 1.00 89.31 105 LEU A CA 1
ATOM 880 C C . LEU A 1 105 ? -21.848 4.831 24.422 1.00 89.31 105 LEU A C 1
ATOM 882 O O . LEU A 1 105 ? -22.704 5.383 25.108 1.00 89.31 105 LEU A O 1
ATOM 886 N N . GLN A 1 106 ? -21.891 3.523 24.147 1.00 81.38 106 GLN A N 1
ATOM 887 C CA . GLN A 1 106 ? -22.925 2.612 24.659 1.00 81.38 106 GLN A CA 1
ATOM 888 C C . GLN A 1 106 ? -22.614 2.051 26.048 1.00 81.38 106 GLN A C 1
ATOM 890 O O . GLN A 1 106 ? -23.504 1.486 26.687 1.00 81.38 106 GLN A O 1
ATOM 895 N N . ALA A 1 107 ? -21.374 2.181 26.527 1.00 72.44 107 ALA A N 1
ATOM 896 C CA . ALA A 1 107 ? -21.022 1.764 27.871 1.00 72.44 107 ALA A CA 1
ATOM 897 C C . ALA A 1 107 ? -21.872 2.572 28.870 1.00 72.44 107 ALA A C 1
ATOM 899 O O . ALA A 1 107 ? -21.737 3.798 28.926 1.00 72.44 107 ALA A O 1
ATOM 900 N N . PRO A 1 108 ? -22.764 1.928 29.654 1.00 64.38 108 PRO A N 1
ATOM 901 C CA . PRO A 1 108 ? -23.540 2.646 30.648 1.00 64.38 108 PRO A CA 1
ATOM 902 C C . PRO A 1 108 ? -22.551 3.350 31.565 1.00 64.38 108 PRO A C 1
ATOM 904 O O . PRO A 1 108 ? -21.594 2.719 32.029 1.00 64.38 108 PRO A O 1
ATOM 907 N N . GLN A 1 109 ? -22.774 4.642 31.828 1.00 58.56 109 GLN A N 1
ATOM 908 C CA . GLN A 1 109 ? -22.120 5.302 32.946 1.00 58.56 109 GLN A CA 1
ATOM 909 C C . GLN A 1 109 ? -22.467 4.470 34.173 1.00 58.56 109 GLN A C 1
ATOM 911 O O . GLN A 1 109 ? -23.566 4.572 34.717 1.00 58.56 109 GLN A O 1
ATOM 916 N N . ARG A 1 110 ? -21.560 3.571 34.569 1.00 52.22 110 ARG A N 1
ATOM 917 C CA . ARG A 1 110 ? -21.623 2.934 35.869 1.00 52.22 110 ARG A CA 1
ATOM 918 C C . ARG A 1 110 ? -21.570 4.100 36.825 1.00 52.22 110 ARG A C 1
ATOM 920 O O . ARG A 1 110 ? -20.525 4.722 36.983 1.00 52.22 110 ARG A O 1
ATOM 927 N N . SER A 1 111 ? -22.738 4.438 37.358 1.00 47.31 111 SER A N 1
ATOM 928 C CA . SER A 1 111 ? -22.911 5.422 38.399 1.00 47.31 111 SER A CA 1
ATOM 929 C C . SER A 1 111 ? -21.963 5.019 39.515 1.00 47.31 111 SER A C 1
ATOM 931 O O . SER A 1 111 ? -22.230 4.077 40.266 1.00 47.31 111 SER A O 1
ATOM 933 N N . SER A 1 112 ? -20.826 5.698 39.575 1.00 51.88 112 SER A N 1
ATOM 934 C CA . SER A 1 112 ? -19.924 5.709 40.710 1.00 51.88 112 SER A CA 1
ATOM 935 C C . SER A 1 112 ? -20.686 6.357 41.859 1.00 51.88 112 SER A C 1
ATOM 937 O O . SER A 1 112 ? -20.558 7.545 42.139 1.00 51.88 112 SER A O 1
ATOM 939 N N . GLY A 1 113 ? -21.570 5.587 42.484 1.00 45.69 113 GLY A N 1
ATOM 940 C CA . GLY A 1 113 ? -22.196 5.964 43.731 1.00 45.69 113 GLY A CA 1
ATOM 941 C C . GLY A 1 113 ? -21.150 5.896 44.831 1.00 45.69 113 GLY A C 1
ATOM 942 O O . GLY A 1 113 ? -20.920 4.813 45.353 1.00 45.69 113 GLY A O 1
ATOM 943 N N . HIS A 1 114 ? -20.529 7.033 45.153 1.00 42.59 114 HIS A N 1
ATOM 944 C CA . HIS A 1 114 ? -20.427 7.613 46.505 1.00 42.59 114 HIS A CA 1
ATOM 945 C C . HIS A 1 114 ? -19.333 8.690 46.546 1.00 42.59 114 HIS A C 1
ATOM 947 O O . HIS A 1 114 ? -18.153 8.371 46.443 1.00 42.59 114 HIS A O 1
ATOM 953 N N . GLY A 1 115 ? -19.727 9.952 46.778 1.00 39.44 115 GLY A N 1
ATOM 954 C CA . GLY A 1 115 ? -18.793 10.975 47.262 1.00 39.44 115 GLY A CA 1
ATOM 955 C C . GLY A 1 115 ? -19.049 12.431 46.865 1.00 39.44 115 GLY A C 1
ATOM 956 O O . GLY A 1 115 ? -18.156 13.046 46.310 1.00 39.44 115 GLY A O 1
ATOM 957 N N . GLY A 1 116 ? -20.219 12.988 47.199 1.00 43.56 116 GLY A N 1
ATOM 958 C CA . GLY A 1 116 ? -20.319 14.351 47.752 1.00 43.56 116 GLY A CA 1
ATOM 959 C C . GLY A 1 116 ? -20.137 15.584 46.848 1.00 43.56 116 GLY A C 1
ATOM 960 O O . GLY A 1 116 ? -19.025 15.984 46.540 1.00 43.56 116 GLY A O 1
ATOM 961 N N . GLY A 1 117 ? -21.248 16.306 46.650 1.00 46.62 117 GLY A N 1
ATOM 962 C CA . GLY A 1 117 ? -21.289 17.771 46.769 1.00 46.62 117 GLY A CA 1
ATOM 963 C C . GLY A 1 117 ? -21.027 18.591 45.503 1.00 46.62 117 GLY A C 1
ATOM 964 O O . GLY A 1 117 ? -19.887 18.869 45.159 1.00 46.62 117 GLY A O 1
ATOM 965 N N . GLY A 1 118 ? -22.093 19.097 44.878 1.00 34.62 118 GLY A N 1
ATOM 966 C CA . GLY A 1 118 ? -21.960 20.095 43.815 1.00 34.62 118 GLY A CA 1
ATOM 967 C C . GLY A 1 118 ? -23.294 20.501 43.207 1.00 34.62 118 GLY A C 1
ATOM 968 O O . GLY A 1 118 ? -23.725 19.938 42.212 1.00 34.62 118 GLY A O 1
ATOM 969 N N . SER A 1 119 ? -23.952 21.457 43.854 1.00 44.25 119 SER A N 1
ATOM 970 C CA . SER A 1 119 ? -25.184 22.120 43.423 1.00 44.25 119 SER A CA 1
ATOM 971 C C . SER A 1 119 ? -25.006 22.870 42.093 1.00 44.25 119 SER A C 1
ATOM 973 O O . SER A 1 119 ? -23.990 23.542 41.924 1.00 44.25 119 SER A O 1
ATOM 975 N N . GLY A 1 120 ? -26.016 22.854 41.212 1.00 37.53 120 GLY A N 1
ATOM 976 C CA . GLY A 1 120 ? -26.192 23.935 40.233 1.00 37.53 120 GLY A CA 1
ATOM 977 C C . GLY A 1 120 ? -26.754 23.567 38.856 1.00 37.53 120 GLY A C 1
ATOM 978 O O . GLY A 1 120 ? -26.004 23.236 37.952 1.00 37.53 120 GLY A O 1
ATOM 979 N N . TYR A 1 121 ? -28.064 23.788 38.711 1.00 37.97 121 TYR A N 1
ATOM 980 C CA . TYR A 1 121 ? -28.795 24.228 37.510 1.00 37.97 121 TYR A CA 1
ATOM 981 C C . TYR A 1 121 ? -28.959 23.300 36.287 1.00 37.97 121 TYR A C 1
ATOM 983 O O . TYR A 1 121 ? -28.101 23.143 35.426 1.00 37.97 121 TYR A O 1
ATOM 991 N N . GLN A 1 122 ? -30.199 22.804 36.201 1.00 40.88 122 GLN A N 1
ATOM 992 C CA . GLN A 1 122 ? -31.021 22.568 35.009 1.00 40.88 122 GLN A CA 1
ATOM 993 C C . GLN A 1 122 ? -30.612 23.336 33.740 1.00 40.88 122 GLN A C 1
ATOM 995 O O . GLN A 1 122 ? -30.535 24.563 33.750 1.00 40.88 122 GLN A O 1
ATOM 1000 N N . ASN A 1 123 ? -30.616 22.631 32.605 1.00 37.75 123 ASN A N 1
ATOM 1001 C CA . ASN A 1 123 ? -31.360 23.115 31.445 1.00 37.75 123 ASN A CA 1
ATOM 1002 C C . ASN A 1 123 ? -31.872 21.951 30.583 1.00 37.75 123 ASN A C 1
ATOM 1004 O O . ASN A 1 123 ? -31.112 21.089 30.148 1.00 37.75 123 ASN A O 1
ATOM 1008 N N . HIS A 1 124 ? -33.190 21.928 30.382 1.00 39.12 124 HIS A N 1
ATOM 1009 C CA . HIS A 1 124 ? -33.882 21.077 29.419 1.00 39.12 124 HIS A CA 1
ATOM 1010 C C . HIS A 1 124 ? -33.578 21.552 27.995 1.00 39.12 124 HIS A C 1
ATOM 1012 O O . HIS A 1 124 ? -33.636 22.752 27.746 1.00 39.12 124 HIS A O 1
ATOM 1018 N N . GLN A 1 125 ? -33.433 20.626 27.044 1.00 38.56 125 GLN A N 1
ATOM 1019 C CA . GLN A 1 125 ? -34.128 20.743 25.757 1.00 38.56 125 GLN A CA 1
ATOM 1020 C C . GLN A 1 125 ? -34.159 19.401 25.021 1.00 38.56 125 GLN A C 1
ATOM 1022 O O . GLN A 1 125 ? -33.145 18.878 24.567 1.00 38.56 125 GLN A O 1
ATOM 1027 N N . SER A 1 126 ? -35.370 18.859 24.925 1.00 37.44 126 SER A N 1
ATOM 1028 C CA . SER A 1 126 ? -35.755 17.752 24.060 1.00 37.44 126 SER A CA 1
ATOM 1029 C C . SER A 1 126 ? -35.959 18.256 22.633 1.00 37.44 126 SER A C 1
ATOM 1031 O O . SER A 1 126 ? -36.656 19.250 22.452 1.00 37.44 126 SER A O 1
ATOM 1033 N N . TYR A 1 127 ? -35.480 17.513 21.635 1.00 36.75 127 TYR A N 1
ATOM 1034 C CA . TYR A 1 127 ? -36.112 17.455 20.316 1.00 36.75 127 TYR A CA 1
ATOM 1035 C C . TYR A 1 127 ? -36.053 16.022 19.775 1.00 36.75 127 TYR A C 1
ATOM 1037 O O . TYR A 1 127 ? -34.988 15.472 19.509 1.00 36.75 127 TYR A O 1
ATOM 1045 N N . HIS A 1 128 ? -37.238 15.428 19.632 1.00 38.97 128 HIS A N 1
ATOM 1046 C CA . HIS A 1 128 ? -37.510 14.300 18.748 1.00 38.97 128 HIS A CA 1
ATOM 1047 C C . HIS A 1 128 ? -37.488 14.783 17.294 1.00 38.97 128 HIS A C 1
ATOM 1049 O O . HIS A 1 128 ? -38.146 15.777 16.992 1.00 38.97 128 HIS A O 1
ATOM 1055 N N . GLN A 1 129 ? -36.906 14.005 16.376 1.00 35.16 129 GLN A N 1
ATOM 1056 C CA . GLN A 1 129 ? -37.537 13.809 15.069 1.00 35.16 129 GLN A CA 1
ATOM 1057 C C . GLN A 1 129 ? -37.134 12.473 14.432 1.00 35.16 129 GLN A C 1
ATOM 1059 O O . GLN A 1 129 ? -35.981 12.232 14.093 1.00 35.16 129 GLN A O 1
ATOM 1064 N N . HIS A 1 130 ? -38.137 11.604 14.297 1.00 36.38 130 HIS A N 1
ATOM 1065 C CA . HIS A 1 130 ? -38.158 10.434 13.428 1.00 36.38 130 HIS A CA 1
ATOM 1066 C C . HIS A 1 130 ? -38.019 10.850 11.962 1.00 36.38 130 HIS A C 1
ATOM 1068 O O . HIS A 1 130 ? -38.742 11.755 11.554 1.00 36.38 130 HIS A O 1
ATOM 1074 N N . GLN A 1 131 ? -37.268 10.090 11.158 1.00 36.72 131 GLN A N 1
ATOM 1075 C CA . GLN A 1 131 ? -37.705 9.737 9.802 1.00 36.72 131 GLN A CA 1
ATOM 1076 C C . GLN A 1 131 ? -37.334 8.286 9.473 1.00 36.72 131 GLN A C 1
ATOM 1078 O O . GLN A 1 131 ? 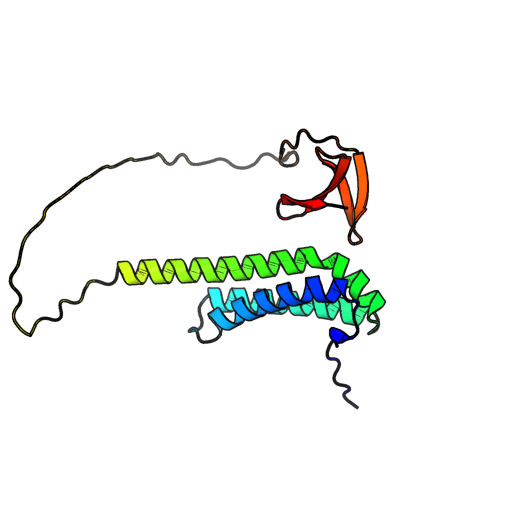-36.171 7.895 9.448 1.00 36.72 131 GLN A O 1
ATOM 1083 N N . HIS A 1 132 ? -38.389 7.501 9.256 1.00 35.19 132 HIS A N 1
ATOM 1084 C CA . HIS A 1 132 ? -38.397 6.217 8.571 1.00 35.19 132 HIS A CA 1
ATOM 1085 C C . HIS A 1 132 ? -38.018 6.416 7.102 1.00 35.19 132 HIS A C 1
ATOM 1087 O O . HIS A 1 132 ? -38.617 7.269 6.450 1.00 35.19 132 HIS A O 1
ATOM 1093 N N . LEU A 1 133 ? -37.158 5.561 6.547 1.00 32.59 133 LEU A N 1
ATOM 1094 C CA . LEU A 1 133 ? -37.159 5.286 5.112 1.00 32.59 133 LEU A CA 1
ATOM 1095 C C . LEU A 1 133 ? -37.101 3.777 4.868 1.00 32.59 133 LEU A C 1
ATOM 1097 O O . LEU A 1 133 ? -36.401 3.028 5.544 1.00 32.59 133 LEU A O 1
ATOM 1101 N N . HIS A 1 134 ? -37.967 3.374 3.947 1.00 32.38 134 HIS A N 1
ATOM 1102 C CA . HIS A 1 134 ? -38.409 2.027 3.640 1.00 32.38 134 HIS A CA 1
ATOM 1103 C C . HIS A 1 134 ? -37.294 1.133 3.082 1.00 32.38 134 HIS A C 1
ATOM 1105 O O . HIS A 1 134 ? -36.553 1.536 2.189 1.00 32.38 134 HIS A O 1
ATOM 1111 N N . TYR A 1 135 ? -37.267 -0.120 3.539 1.00 28.75 135 TYR A N 1
ATOM 1112 C CA . TYR A 1 135 ? -36.633 -1.225 2.825 1.00 28.75 135 TYR A CA 1
ATOM 1113 C C . TYR A 1 135 ? -37.536 -1.657 1.664 1.00 28.75 135 TYR A C 1
ATOM 1115 O O . TYR A 1 135 ? -38.715 -1.941 1.870 1.00 28.75 135 TYR A O 1
ATOM 1123 N N . HIS A 1 136 ? -36.969 -1.747 0.463 1.00 34.16 136 HIS A N 1
ATOM 1124 C CA . HIS A 1 136 ? -37.498 -2.572 -0.618 1.00 34.16 136 HIS A CA 1
ATOM 1125 C C . HIS A 1 136 ? -36.388 -3.526 -1.067 1.00 34.16 136 HIS A C 1
ATOM 1127 O O . HIS A 1 136 ? -35.320 -3.094 -1.497 1.00 34.16 136 HIS A O 1
ATOM 1133 N N . GLU A 1 137 ? -36.640 -4.822 -0.912 1.00 29.33 137 GLU A N 1
ATOM 1134 C CA . GLU A 1 137 ? -35.786 -5.910 -1.380 1.00 29.33 137 GLU A CA 1
ATOM 1135 C C . GLU A 1 137 ? -35.963 -6.175 -2.889 1.00 29.33 137 GLU A C 1
ATOM 1137 O O . GLU A 1 137 ? -37.095 -6.208 -3.367 1.00 29.33 137 GLU A O 1
ATOM 1142 N N . ALA A 1 138 ? -34.819 -6.450 -3.547 1.00 38.22 138 ALA A N 1
ATOM 1143 C CA . ALA A 1 138 ? -34.544 -7.381 -4.668 1.00 38.22 138 ALA A CA 1
ATOM 1144 C C . ALA A 1 138 ? -35.246 -7.167 -6.043 1.00 38.22 138 ALA A C 1
ATOM 1146 O O . ALA A 1 138 ? -36.424 -6.827 -6.072 1.00 38.22 138 ALA A O 1
ATOM 1147 N N . PRO A 1 139 ? -34.574 -7.413 -7.206 1.00 40.69 139 PRO A N 1
ATOM 1148 C CA . PRO A 1 139 ? -33.767 -8.620 -7.470 1.00 40.69 139 PRO A CA 1
ATOM 1149 C C . PRO A 1 139 ? -32.454 -8.452 -8.288 1.00 40.69 139 PRO A C 1
ATOM 1151 O O . PRO A 1 139 ? -32.245 -7.493 -9.023 1.00 40.69 139 PRO A O 1
ATOM 1154 N N . PHE A 1 140 ? -31.569 -9.449 -8.177 1.00 35.09 140 PHE A N 1
ATOM 1155 C CA . PHE A 1 140 ? -30.437 -9.733 -9.083 1.00 35.09 140 PHE A CA 1
ATOM 1156 C C . PHE A 1 140 ? -30.916 -10.483 -10.353 1.00 35.09 140 PHE A C 1
ATOM 1158 O O . PHE A 1 140 ? -32.019 -11.031 -10.319 1.00 35.09 140 PHE A O 1
ATOM 1165 N N . PRO A 1 141 ? -30.065 -10.769 -11.365 1.00 52.19 141 PRO A N 1
ATOM 1166 C CA . PRO A 1 141 ? -28.950 -10.008 -11.950 1.00 52.19 141 PRO A CA 1
ATOM 1167 C C . PRO A 1 141 ? -29.090 -9.901 -13.491 1.00 52.19 141 PRO A C 1
ATOM 1169 O O . PRO A 1 141 ? -29.426 -10.889 -14.139 1.00 52.19 141 PRO A O 1
ATOM 1172 N N . ASP A 1 142 ? -28.727 -8.770 -14.107 1.00 34.38 142 ASP A N 1
ATOM 1173 C CA . ASP A 1 142 ? -28.618 -8.698 -15.574 1.00 34.38 142 ASP A CA 1
ATOM 1174 C C . ASP A 1 142 ? -27.184 -8.430 -16.045 1.00 34.38 142 ASP A C 1
ATOM 1176 O O . ASP A 1 142 ? -26.476 -7.535 -15.571 1.00 34.38 142 ASP A O 1
ATOM 1180 N N . ARG A 1 143 ? -26.737 -9.291 -16.957 1.00 43.44 143 ARG A N 1
ATOM 1181 C CA . ARG A 1 143 ? -25.353 -9.489 -17.394 1.00 43.44 143 ARG A CA 1
ATOM 1182 C C . ARG A 1 143 ? -24.948 -8.503 -18.489 1.00 43.44 143 ARG A C 1
ATOM 1184 O O . ARG A 1 143 ? -24.475 -8.943 -19.517 1.00 43.44 143 ARG A O 1
ATOM 1191 N N . HIS A 1 144 ? -25.061 -7.192 -18.298 1.00 41.81 144 HIS A N 1
ATOM 1192 C CA . HIS A 1 144 ? -24.455 -6.214 -19.222 1.00 41.81 144 HIS A CA 1
ATOM 1193 C C . HIS A 1 144 ? -24.154 -4.898 -18.494 1.00 41.81 144 HIS A C 1
ATOM 1195 O O . HIS A 1 144 ? -24.831 -3.892 -18.694 1.00 41.81 144 HIS A O 1
ATOM 1201 N N . ARG A 1 145 ? -23.141 -4.878 -17.616 1.00 37.44 145 ARG A N 1
ATOM 1202 C CA . ARG A 1 145 ? -22.697 -3.619 -17.002 1.00 37.44 145 ARG A CA 1
ATOM 1203 C C . ARG A 1 145 ? -21.767 -2.891 -17.972 1.00 37.44 145 ARG A C 1
ATOM 1205 O O . ARG A 1 145 ? -20.595 -3.233 -18.092 1.00 37.44 145 ARG A O 1
ATOM 1212 N N . ALA A 1 146 ? -22.323 -1.901 -18.667 1.00 40.72 146 ALA A N 1
ATOM 1213 C CA . ALA A 1 146 ? -21.562 -0.820 -19.283 1.00 40.72 146 ALA A CA 1
ATOM 1214 C C . ALA A 1 146 ? -20.565 -0.226 -18.261 1.00 40.72 146 ALA A C 1
ATOM 1216 O O . ALA A 1 146 ? -20.884 -0.203 -17.064 1.00 40.72 146 ALA A O 1
ATOM 1217 N N . PRO A 1 147 ? -19.378 0.244 -18.689 1.00 43.41 147 PRO A N 1
ATOM 1218 C CA . PRO A 1 147 ? -18.427 0.872 -17.778 1.00 43.41 147 PRO A CA 1
ATOM 1219 C C . PRO A 1 147 ? -19.103 2.036 -17.033 1.00 43.41 147 PRO A C 1
ATOM 1221 O O . PRO A 1 147 ? -19.958 2.715 -17.613 1.00 43.41 147 PRO A O 1
ATOM 1224 N N . PRO A 1 148 ? -18.784 2.254 -15.744 1.00 40.72 148 PRO A N 1
ATOM 1225 C CA . PRO A 1 148 ? -19.387 3.328 -14.971 1.00 40.72 148 PRO A CA 1
ATOM 1226 C C . PRO A 1 148 ? -19.093 4.665 -15.653 1.00 40.72 148 PRO A C 1
ATOM 1228 O O . PRO A 1 148 ? -17.946 5.084 -15.779 1.00 40.72 148 PRO A O 1
ATOM 1231 N N . ALA A 1 149 ? -20.160 5.318 -16.110 1.00 43.66 149 ALA A N 1
ATOM 1232 C CA . ALA A 1 149 ? -20.131 6.640 -16.703 1.00 43.66 149 ALA A CA 1
ATOM 1233 C C . ALA A 1 149 ? -19.794 7.688 -15.630 1.00 43.66 149 ALA A C 1
ATOM 1235 O O . ALA A 1 149 ? -20.666 8.405 -15.140 1.00 43.66 149 ALA A O 1
ATOM 1236 N N . HIS A 1 150 ? -18.515 7.809 -15.277 1.00 47.41 150 HIS A N 1
ATOM 1237 C CA . HIS A 1 150 ? -18.000 9.082 -14.799 1.00 47.41 150 HIS A CA 1
ATOM 1238 C C . HIS A 1 150 ? -17.940 10.011 -16.010 1.00 47.41 150 HIS A C 1
ATOM 1240 O O . HIS A 1 150 ? -17.031 9.949 -16.827 1.00 47.41 150 HIS A O 1
ATOM 1246 N N . SER A 1 151 ? -18.976 10.836 -16.159 1.00 42.84 151 SER A N 1
ATOM 1247 C CA . SER A 1 151 ? -19.037 11.923 -17.136 1.00 42.84 151 SER A CA 1
ATOM 1248 C C . SER A 1 151 ? -17.937 12.953 -16.841 1.00 42.84 151 SER A C 1
ATOM 1250 O O . SER A 1 151 ? -18.197 14.015 -16.270 1.00 42.84 151 SER A O 1
ATOM 1252 N N . THR A 1 152 ? -16.706 12.684 -17.261 1.00 46.88 152 THR A N 1
ATOM 1253 C CA . THR A 1 152 ? -15.764 13.741 -17.613 1.00 46.88 152 THR A CA 1
ATOM 1254 C C . THR A 1 152 ? -16.120 14.180 -19.030 1.00 46.88 152 THR A C 1
ATOM 1256 O O . THR A 1 152 ? -15.926 13.457 -19.997 1.00 46.88 152 THR A O 1
ATOM 1259 N N . ARG A 1 153 ? -16.672 15.391 -19.173 1.00 59.75 153 ARG A N 1
ATOM 1260 C CA . ARG A 1 153 ? -16.875 16.074 -20.471 1.00 59.75 153 ARG A CA 1
ATOM 1261 C C . ARG A 1 153 ? -15.549 16.429 -21.176 1.00 59.75 153 ARG A C 1
ATOM 1263 O O . ARG A 1 153 ? -15.547 17.226 -22.109 1.00 59.75 153 ARG A O 1
ATOM 1270 N N . ASP A 1 154 ? -14.441 15.886 -20.694 1.00 74.19 154 ASP A N 1
ATOM 1271 C CA . ASP A 1 154 ? -13.094 16.195 -21.138 1.00 74.19 154 ASP A CA 1
ATOM 1272 C C . ASP A 1 154 ? -12.779 15.330 -22.375 1.00 74.19 154 ASP A C 1
ATOM 1274 O O . ASP A 1 154 ? -13.119 14.141 -22.376 1.00 74.19 154 ASP A O 1
ATOM 1278 N N . PRO A 1 155 ? -12.185 15.889 -23.447 1.00 79.62 155 PRO A N 1
ATOM 1279 C CA . PRO A 1 155 ? -11.947 15.157 -24.686 1.00 79.62 155 PRO A CA 1
ATOM 1280 C C . PRO A 1 155 ? -11.081 13.920 -24.448 1.00 79.62 155 PRO A C 1
ATOM 1282 O O . PRO A 1 155 ? -9.993 14.024 -23.885 1.00 79.62 155 PRO A O 1
ATOM 1285 N N . PHE A 1 156 ? -11.534 12.755 -24.912 1.00 83.94 156 PHE A N 1
ATOM 1286 C CA . PHE A 1 156 ? -10.673 11.582 -25.033 1.00 83.94 156 PHE A CA 1
ATOM 1287 C C . PHE A 1 156 ? -9.682 11.809 -26.179 1.00 83.94 156 PHE A C 1
ATOM 1289 O O . PHE A 1 156 ? -10.086 12.067 -27.314 1.00 83.94 156 PHE A O 1
ATOM 1296 N N . VAL A 1 157 ? -8.389 11.716 -25.875 1.00 84.06 157 VAL A N 1
ATOM 1297 C CA . VAL A 1 157 ? -7.294 11.997 -26.820 1.00 84.06 157 VAL A CA 1
ATOM 1298 C C . VAL A 1 157 ? -6.724 10.707 -27.413 1.00 84.06 157 VAL A C 1
ATOM 1300 O O . VAL A 1 157 ? -6.105 10.724 -28.476 1.00 84.06 157 VAL A O 1
ATOM 1303 N N . GLY A 1 158 ? -6.941 9.573 -26.749 1.00 84.25 158 GLY A N 1
ATOM 1304 C CA . GLY A 1 158 ? -6.447 8.270 -27.175 1.00 84.25 158 GLY A CA 1
ATOM 1305 C C . GLY A 1 158 ? -5.928 7.450 -26.005 1.00 84.25 158 GLY A C 1
ATOM 1306 O O . GLY A 1 158 ? -5.973 7.877 -24.855 1.00 84.25 158 GLY A O 1
ATOM 1307 N N . THR A 1 159 ? -5.389 6.277 -26.308 1.00 87.44 159 THR A N 1
ATOM 1308 C CA . THR A 1 159 ? -4.803 5.390 -25.303 1.00 87.44 159 THR A CA 1
ATOM 1309 C C . THR A 1 159 ? -3.274 5.475 -25.372 1.00 87.44 159 THR A C 1
ATOM 1311 O O . THR A 1 159 ? -2.697 5.408 -26.461 1.00 87.44 159 THR A O 1
ATOM 1314 N N . ARG A 1 160 ? -2.594 5.655 -24.232 1.00 80.00 160 ARG A N 1
ATOM 1315 C CA . ARG A 1 160 ? -1.120 5.707 -24.148 1.00 80.00 160 ARG A CA 1
ATOM 1316 C C . ARG A 1 160 ? -0.594 4.865 -22.999 1.00 80.00 160 ARG A C 1
ATOM 1318 O O . ARG A 1 160 ? -1.301 4.589 -22.039 1.00 80.00 160 ARG A O 1
ATOM 1325 N N . MET A 1 161 ? 0.680 4.503 -23.102 1.00 77.44 161 MET A N 1
ATOM 1326 C CA . MET A 1 161 ? 1.416 3.909 -21.994 1.00 77.44 161 MET A CA 1
ATOM 1327 C C . MET A 1 161 ? 1.743 4.988 -20.954 1.00 77.44 161 MET A C 1
ATOM 1329 O O . MET A 1 161 ? 2.435 5.954 -21.276 1.00 77.44 161 MET A O 1
ATOM 1333 N N . ALA A 1 162 ? 1.264 4.813 -19.726 1.00 70.00 162 ALA A N 1
ATOM 1334 C CA . ALA A 1 162 ? 1.631 5.597 -18.547 1.00 70.00 162 ALA A CA 1
ATOM 1335 C C . ALA A 1 162 ? 1.883 4.612 -17.395 1.00 70.00 162 ALA A C 1
ATOM 1337 O O . ALA A 1 162 ? 1.123 3.664 -17.239 1.00 70.00 162 ALA A O 1
ATOM 1338 N N . GLY A 1 163 ? 2.991 4.753 -16.658 1.00 66.62 163 GLY A N 1
ATOM 1339 C CA . GLY A 1 163 ? 3.335 3.812 -15.575 1.00 66.62 163 GLY A CA 1
ATOM 1340 C C . GLY A 1 163 ? 3.420 2.339 -16.013 1.00 66.62 163 GLY A C 1
ATOM 1341 O O . GLY A 1 163 ? 3.013 1.446 -15.283 1.00 66.62 163 GLY A O 1
ATOM 1342 N N . GLY A 1 164 ? 3.850 2.063 -17.251 1.00 71.31 164 GLY A N 1
ATOM 1343 C CA . GLY A 1 164 ? 3.964 0.689 -17.760 1.00 71.31 164 GLY A CA 1
ATOM 1344 C C . GLY A 1 164 ? 2.640 -0.003 -18.126 1.00 71.31 164 GLY A C 1
ATOM 1345 O O . GLY A 1 164 ? 2.674 -1.149 -18.575 1.00 71.31 164 GLY A O 1
ATOM 1346 N N . LYS A 1 165 ? 1.491 0.678 -18.019 1.00 74.75 165 LYS A N 1
ATOM 1347 C CA . LYS A 1 165 ? 0.170 0.171 -18.428 1.00 74.75 165 LYS A CA 1
ATOM 1348 C C . LYS A 1 165 ? -0.465 1.052 -19.501 1.00 74.75 165 LYS A C 1
ATOM 1350 O O . LYS A 1 165 ? -0.140 2.228 -19.650 1.00 74.75 165 LYS A O 1
ATOM 1355 N N . LEU A 1 166 ? -1.380 0.461 -20.267 1.00 80.44 166 LEU A N 1
ATOM 1356 C CA . LEU A 1 166 ? -2.163 1.167 -21.276 1.00 80.44 166 LEU A CA 1
ATOM 1357 C C . LEU A 1 166 ? -3.327 1.891 -20.577 1.00 80.44 166 LEU A C 1
ATOM 1359 O O . LEU A 1 166 ? -4.198 1.236 -20.008 1.00 80.44 166 LEU A O 1
ATOM 1363 N N . HIS A 1 167 ? -3.341 3.221 -20.622 1.00 85.31 167 HIS A N 1
ATOM 1364 C CA . HIS A 1 167 ? -4.383 4.051 -20.020 1.00 85.31 167 HIS A CA 1
ATOM 1365 C C . HIS A 1 167 ? -5.103 4.898 -21.064 1.00 85.31 167 HIS A C 1
ATOM 1367 O O . HIS A 1 167 ? -4.490 5.407 -22.007 1.00 85.31 167 HIS A O 1
ATOM 1373 N N . ASP A 1 168 ? -6.402 5.094 -20.848 1.00 89.31 168 ASP A N 1
ATOM 1374 C CA . ASP A 1 168 ? -7.196 6.067 -21.589 1.00 89.31 168 ASP A CA 1
ATOM 1375 C C . ASP A 1 168 ? -6.824 7.484 -21.145 1.00 89.31 168 ASP A C 1
ATOM 1377 O O . ASP A 1 168 ? -6.866 7.816 -19.957 1.00 89.31 168 ASP A O 1
ATOM 1381 N N . ILE A 1 169 ? -6.427 8.308 -22.114 1.00 88.69 169 ILE A N 1
ATOM 1382 C CA . ILE A 1 169 ? -5.924 9.660 -21.894 1.00 88.69 169 ILE A CA 1
ATOM 1383 C C . ILE A 1 169 ? -6.988 10.681 -22.268 1.00 88.69 169 ILE A C 1
ATOM 1385 O O . ILE A 1 169 ? -7.581 10.635 -23.350 1.00 88.69 169 ILE A O 1
ATOM 1389 N N . TYR A 1 170 ? -7.158 11.654 -21.383 1.00 91.06 170 TYR A N 1
ATOM 1390 C CA . TYR A 1 170 ? -8.105 12.750 -21.498 1.00 91.06 170 TYR A CA 1
ATOM 1391 C C . TYR A 1 170 ? -7.371 14.094 -21.498 1.00 91.06 170 TYR A C 1
ATOM 1393 O O . TYR A 1 170 ? -6.314 14.244 -20.877 1.00 91.06 170 TYR A O 1
ATOM 1401 N N . GLU A 1 171 ? -7.933 15.086 -22.182 1.00 86.38 171 GLU A N 1
ATOM 1402 C CA . GLU A 1 171 ? -7.420 16.457 -22.199 1.00 86.38 171 GLU A CA 1
ATOM 1403 C C . GLU A 1 171 ? -8.105 17.302 -21.121 1.00 86.38 171 GLU A C 1
ATOM 1405 O O . GLU A 1 171 ? -9.324 17.447 -21.084 1.00 86.38 171 GLU A O 1
ATOM 1410 N N . GLY A 1 172 ? -7.322 17.875 -20.213 1.00 83.88 172 GLY A N 1
ATOM 1411 C CA . GLY A 1 172 ? -7.809 18.784 -19.185 1.00 83.88 172 GLY A CA 1
ATOM 1412 C C . GLY A 1 172 ? -8.025 20.215 -19.700 1.00 83.88 172 GLY A C 1
ATOM 1413 O O . GLY A 1 172 ? -7.471 20.615 -20.723 1.00 83.88 172 GLY A O 1
ATOM 1414 N N . PRO A 1 173 ? -8.728 21.067 -18.930 1.00 72.38 173 PRO A N 1
ATOM 1415 C CA . PRO A 1 173 ? -9.134 22.423 -19.336 1.00 72.38 173 PRO A CA 1
ATOM 1416 C C . PRO A 1 173 ? -7.991 23.422 -19.618 1.00 72.38 173 PRO A C 1
ATOM 1418 O O . PRO A 1 173 ? -8.255 24.565 -19.981 1.00 72.38 173 PRO A O 1
ATOM 1421 N N . ARG A 1 174 ? -6.722 23.030 -19.440 1.00 76.31 174 ARG A N 1
ATOM 1422 C CA . ARG A 1 174 ? -5.530 23.847 -19.745 1.00 76.31 174 ARG A CA 1
ATOM 1423 C C . ARG A 1 174 ? -4.618 23.207 -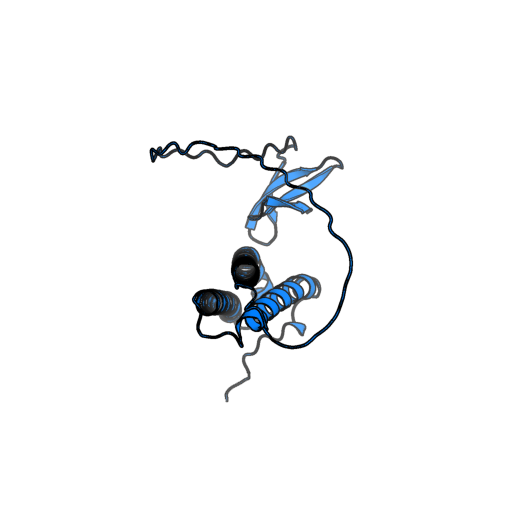20.806 1.00 76.31 174 ARG A C 1
ATOM 1425 O O . ARG A 1 174 ? -3.451 23.578 -20.878 1.00 76.31 174 ARG A O 1
ATOM 1432 N N . GLY A 1 175 ? -5.120 22.237 -21.579 1.00 77.62 175 GLY A N 1
ATOM 1433 C CA . GLY A 1 175 ? -4.347 21.504 -22.596 1.00 77.62 175 GLY A CA 1
ATOM 1434 C C . GLY A 1 175 ? -3.356 20.478 -22.026 1.00 77.62 175 GLY A C 1
ATOM 1435 O O . GLY A 1 175 ? -2.460 20.020 -22.728 1.00 77.62 175 GLY A O 1
ATOM 1436 N N . GLY A 1 176 ? -3.475 20.145 -20.735 1.00 84.38 176 GLY A N 1
ATOM 1437 C CA . GLY A 1 176 ? -2.691 19.084 -20.096 1.00 84.38 176 GLY A CA 1
ATOM 1438 C C . GLY A 1 176 ? -3.347 17.721 -20.303 1.00 84.38 176 GLY A C 1
ATOM 1439 O O . GLY A 1 176 ? -4.571 17.639 -20.330 1.00 84.38 176 GLY A O 1
ATOM 1440 N N . HIS A 1 177 ? -2.555 16.658 -20.414 1.00 88.19 177 HIS A N 1
ATOM 1441 C CA . HIS A 1 177 ? -3.073 15.298 -20.553 1.00 88.19 177 HIS A CA 1
ATOM 1442 C C . HIS A 1 177 ? -3.158 14.636 -19.182 1.00 88.19 177 HIS A C 1
ATOM 1444 O O . HIS A 1 177 ? -2.322 14.887 -18.316 1.00 88.19 177 HIS A O 1
ATOM 1450 N N . TYR A 1 178 ? -4.168 13.802 -18.965 1.00 86.62 178 TYR A N 1
ATOM 1451 C CA . TYR A 1 178 ? -4.290 13.029 -17.736 1.00 86.62 178 TYR A CA 1
ATOM 1452 C C . TYR A 1 178 ? -4.941 11.673 -18.000 1.00 86.62 178 TYR A C 1
ATOM 1454 O O . TYR A 1 178 ? -5.661 11.504 -18.982 1.00 86.62 178 TYR A O 1
ATOM 1462 N N . TYR A 1 179 ? -4.709 10.718 -17.108 1.00 88.62 179 TYR A N 1
ATOM 1463 C CA . TYR A 1 179 ? -5.469 9.474 -17.030 1.00 88.62 179 TYR A CA 1
ATOM 1464 C C . TYR A 1 179 ? -6.218 9.399 -15.701 1.00 88.62 179 TYR A C 1
ATOM 1466 O O . TYR A 1 179 ? -5.916 10.132 -14.756 1.00 88.62 179 TYR A O 1
ATOM 1474 N N . ILE A 1 180 ? -7.223 8.532 -15.645 1.00 86.12 180 ILE A N 1
ATOM 1475 C CA . ILE A 1 180 ? -7.955 8.226 -14.417 1.00 86.12 180 ILE A CA 1
ATOM 1476 C C . ILE A 1 180 ? -7.414 6.894 -13.891 1.00 86.12 180 ILE A C 1
ATOM 1478 O O . ILE A 1 180 ? -7.391 5.914 -14.638 1.00 86.12 180 ILE A O 1
ATOM 1482 N N . ASN A 1 181 ? -6.923 6.864 -12.651 1.00 83.44 181 ASN A N 1
ATOM 1483 C CA . ASN A 1 181 ? -6.441 5.625 -12.028 1.00 83.44 181 ASN A CA 1
ATOM 1484 C C . ASN A 1 181 ? -7.610 4.754 -11.519 1.00 83.44 181 ASN A C 1
ATOM 1486 O O . ASN A 1 181 ? -8.777 5.142 -11.605 1.00 83.44 181 ASN A O 1
ATOM 1490 N N . SER A 1 182 ? -7.307 3.573 -10.974 1.00 77.06 182 SER A N 1
ATOM 1491 C CA . SER A 1 182 ? -8.303 2.655 -10.389 1.00 77.06 182 SER A CA 1
ATOM 1492 C C . SER A 1 182 ? -9.142 3.296 -9.275 1.00 77.06 182 SER A C 1
ATOM 1494 O O . SER A 1 182 ? -10.309 2.943 -9.106 1.00 77.06 182 SER A O 1
ATOM 1496 N N . LEU A 1 183 ? -8.570 4.273 -8.567 1.00 71.88 183 LEU A N 1
ATOM 1497 C CA . LEU A 1 183 ? -9.206 5.025 -7.483 1.00 71.88 183 LEU A CA 1
ATOM 1498 C C . LEU A 1 183 ? -10.154 6.133 -7.978 1.00 71.88 183 LEU A C 1
ATOM 1500 O O . LEU A 1 183 ? -10.873 6.731 -7.180 1.00 71.88 183 LEU A O 1
ATOM 1504 N N . GLY A 1 184 ? -10.182 6.414 -9.285 1.00 80.44 184 GLY A N 1
ATOM 1505 C CA . GLY A 1 184 ? -10.993 7.485 -9.869 1.00 80.44 184 GLY A CA 1
ATOM 1506 C C . GLY A 1 184 ? -10.334 8.870 -9.845 1.00 80.44 184 GLY A C 1
ATOM 1507 O O . GLY A 1 184 ? -10.980 9.858 -10.207 1.00 80.44 184 GLY A O 1
ATOM 1508 N N . ASP A 1 185 ? -9.057 8.961 -9.470 1.00 81.75 185 ASP A N 1
ATOM 1509 C CA . ASP A 1 185 ? -8.297 10.208 -9.420 1.00 81.75 185 ASP A CA 1
ATOM 1510 C C . ASP A 1 185 ? -7.661 10.557 -10.770 1.00 81.75 185 ASP A C 1
ATOM 1512 O O . ASP A 1 185 ? -7.169 9.696 -11.503 1.00 81.75 185 ASP A O 1
ATOM 1516 N N . LYS A 1 186 ? -7.605 11.861 -11.078 1.00 87.94 186 LYS A N 1
ATOM 1517 C CA . LYS A 1 186 ? -6.927 12.386 -12.273 1.00 87.94 186 LYS A CA 1
ATOM 1518 C C . LYS A 1 186 ? -5.417 12.480 -12.037 1.00 87.94 186 LYS A C 1
ATOM 1520 O O . LYS A 1 186 ? -4.964 13.292 -11.227 1.00 87.94 186 LYS A O 1
ATOM 1525 N N . ARG A 1 187 ? -4.631 11.718 -12.795 1.00 83.75 187 ARG A N 1
ATOM 1526 C CA . ARG A 1 187 ? -3.161 11.756 -12.808 1.00 83.75 187 ARG A CA 1
ATOM 1527 C C . ARG A 1 187 ? -2.672 12.393 -14.104 1.00 83.75 187 ARG A C 1
ATOM 1529 O O . ARG A 1 187 ? -2.932 11.874 -15.185 1.00 83.75 187 ARG A O 1
ATOM 1536 N N . TYR A 1 188 ? -2.000 13.537 -13.998 1.00 84.56 188 TYR A N 1
ATOM 1537 C CA . TYR A 1 188 ? -1.489 14.271 -15.158 1.00 84.56 188 TYR A CA 1
ATOM 1538 C C . TYR A 1 188 ? -0.202 13.642 -15.701 1.00 84.56 188 TYR A C 1
ATOM 1540 O O . TYR A 1 188 ? 0.619 13.160 -14.920 1.00 84.56 188 TYR A O 1
ATOM 1548 N N . ILE A 1 189 ? -0.062 13.668 -17.028 1.00 79.56 189 ILE A N 1
ATOM 1549 C CA . ILE A 1 189 ? 1.084 13.173 -17.808 1.00 79.56 189 ILE A CA 1
ATOM 1550 C C . ILE A 1 189 ? 1.847 14.361 -18.389 1.00 79.56 189 ILE A C 1
ATOM 1552 O O . ILE A 1 189 ? 1.179 15.276 -18.930 1.00 79.56 189 ILE A O 1
#

Foldseek 3Di:
DDDPLDQPCVPADPVLCVLVVVLVVLLVVLQVLCVPPDPDPLNVLSVVLSVVLVVQLVVLCVVQVNDRVSSQLSCLVCVLVSVVSSVVSVVSSVVVVVVVVVVVVVPPPPPPPDDDDDDDDDDDDDDDDDDDDDDDDDDDDDPDDDPPPPPPVFDFPAWDDDSNDIFTWTQDPVRWIWGQDPVRDTGTD

Sequence (189 aa):
MGQDHSIHIERCSRDFQREFHPLMLKKNTAVRAVWNRPNSQTKMDVLELNREIHDLINGCWWRSGENYVEFEYLFDAVIDDVEDKIYQMEEAVDAMRERERAQALQAPQRSSGHGGGGSGYQNHQSYHQHQHLHYHEAPFPDRHRAPPAHSTRDPFVGTRMAGGKLHDIYEGPRGGHYYINSLGDKRYI

Radius of gyration: 25.29 Å; chains: 1; bounding box: 65×42×75 Å

Organism: NCBI:txid2562237

Secondary structure (DSSP, 8-state):
--------GGGS-HHHHHHHHHHHHHHHHHHHHHHTS-S-HHHHHHHHHHHHHHHHHHHHHHHTTT-HHHHHHHHHTTHHHHHHHHHHHHHHHHHHHHHHHHHHHHS-----------------------------------S----------SPEEEEEEETTEEEEEEE-TTS-EEEE-TTS-EEE-

pLDDT: mean 77.21, std 22.72, range [28.75, 98.0]